Protein AF-A0A7V7E743-F1 (afdb_monomer)

Radius of gyration: 20.61 Å; Cα contacts (8 Å, |Δi|>4): 386; chains: 1; bounding box: 50×45×64 Å

pLDDT: mean 83.99, std 19.35, range [26.05, 98.62]

Secondary structure (DSSP, 8-state):
----------------PPPGGGGT--SEEE--HHHHHHHHTTPPPSS-S-HHHHHHHHHHHTT-EEEEE-HHHHHHHHHHTT-EEEEE-SSS--EEEEEEETTTTEEEEEETTTEEEEEEGGGGS--S-SS--EEEEEE-TT---TT--HHHHHHHHHHHHHTT-HHHHHHHHHHHHHH-TT-HHHHHHHHHHHHHTT-HHHHHHHHHHHHHHHHHHHHHHHHHT-

Mean predicted aligned error: 8.62 Å

Nearest PDB structures (foldseek):
  3asf-assembly1_A  TM=9.183E-01  e=3.751E-03  Magnetospirillum gryphiswaldense MSR-1
  5fzq-assembly1_B  TM=8.603E-01  e=2.851E-03  synthetic construct
  8cqq-assembly1_A  TM=9.301E-01  e=8.540E-03  synthetic construct
  2hyz-assembly1_A-2  TM=9.337E-01  e=9.530E-03  unclassified
  3vty-assembly4_D  TM=9.043E-01  e=1.561E-02  Candidatus Magnetobacterium bavaricum

Solvent-accessible surface area (backbone atoms only — not comparable to full-atom values): 12545 Å² total; per-residue (Å²): 144,87,79,88,88,88,87,86,84,86,89,81,81,92,69,91,73,80,66,68,67,81,74,73,58,72,64,54,38,64,43,61,64,70,58,38,54,57,52,42,78,42,57,58,74,75,89,59,97,58,50,63,62,50,29,36,53,50,35,32,75,70,50,25,37,42,44,80,42,69,60,45,68,44,51,52,52,28,26,63,73,59,34,34,27,43,35,40,43,71,83,55,75,51,33,22,45,35,24,37,30,63,88,79,40,29,33,31,32,34,28,79,92,75,42,76,44,79,43,58,41,73,83,57,48,75,86,74,84,72,69,46,76,46,31,29,42,45,38,58,45,44,62,77,64,80,86,59,48,70,70,63,46,51,52,33,26,50,50,19,41,76,70,71,34,32,69,40,14,29,35,24,18,50,41,42,27,74,76,37,72,84,40,35,65,32,26,36,49,26,11,54,19,29,43,73,71,71,35,61,67,60,13,51,53,29,37,51,53,16,56,50,47,55,50,57,50,55,55,51,54,62,61,75,76,110

Foldseek 3Di:
DDDDDDDDDDDDDDDPDDQLVVLVFDQKFFADLVQQQVLLVLFDDPPDPCSLVSSLLVLLLVLKFKFKDDWVNLVRQQLSVNWWKWKDASPDGIWIFGMDGSVVQWTWTAHPPRDIDIDRVVVRGFPDDPPGIIMMTIGQQLDDRPPDDLVRQLVRLVSSVVSVNLVSSLSSLVSSCVVCVLALSSLQSNLVSCVSVVNNVSNVVSNVSSVVSVVVVVVVVVVVVD

Sequence (226 aa):
MIRAWIAASEIFLFAACAPLTDLGLPKSAALPLGRAETAVGLLPGWPDPDPARLVSAAASRQGSVAIALDGIDGVLAEVAAGHAVVMGTGRHAPVVAAGFDVAAGEVLLVGGPGRIYRQPLAAWRDDGDPPGFWAVAVVPPGELPVAADCAAYLRAAARLLQLGSPWEAVLAFDAGVARWPEDADALAGLGASLGHLGDPEGAARAMAAAQALSRDGAEKDTSRSR

Structure (mmCIF, N/CA/C/O backbone):
data_AF-A0A7V7E743-F1
#
_entry.id   AF-A0A7V7E743-F1
#
loop_
_atom_site.group_PDB
_atom_site.id
_atom_site.type_symbol
_atom_site.label_atom_id
_atom_site.label_alt_id
_atom_site.label_comp_id
_atom_site.label_asym_id
_atom_site.label_entity_id
_atom_site.label_seq_id
_atom_site.pdbx_PDB_ins_code
_atom_site.Cartn_x
_atom_site.Cartn_y
_atom_site.Cartn_z
_atom_site.occupancy
_atom_site.B_iso_or_equiv
_atom_site.auth_seq_id
_atom_site.auth_comp_id
_atom_site.auth_asym_id
_atom_site.auth_atom_id
_atom_site.pdbx_PDB_model_num
ATOM 1 N N . MET A 1 1 ? -18.759 -23.387 26.287 1.00 29.95 1 MET A N 1
ATOM 2 C CA . MET A 1 1 ? -19.019 -22.486 27.431 1.00 29.95 1 MET A CA 1
ATOM 3 C C . MET A 1 1 ? -18.529 -21.086 27.078 1.00 29.95 1 MET A C 1
AT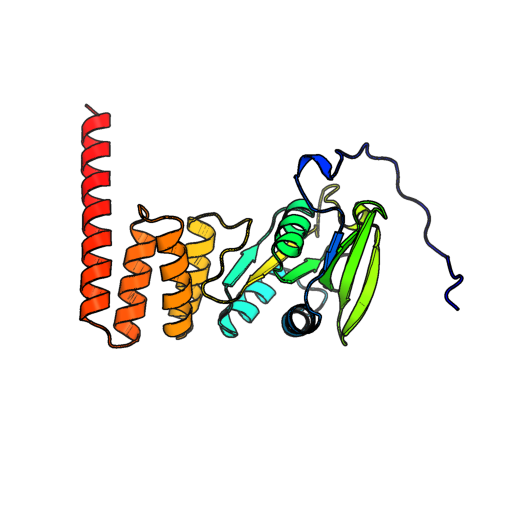OM 5 O O . MET A 1 1 ? -17.426 -20.720 27.446 1.00 29.95 1 MET A O 1
ATOM 9 N N . ILE A 1 2 ? -19.321 -20.336 26.307 1.00 27.97 2 ILE A N 1
ATOM 10 C CA . ILE A 1 2 ? -19.060 -18.931 25.961 1.00 27.97 2 ILE A CA 1
ATOM 11 C C . ILE A 1 2 ? -20.357 -18.190 26.272 1.00 27.97 2 ILE A C 1
ATOM 13 O O . ILE A 1 2 ? -21.337 -18.321 25.543 1.00 27.97 2 ILE A O 1
ATOM 17 N N . ARG A 1 3 ? -20.389 -17.491 27.406 1.00 29.56 3 ARG A N 1
ATOM 18 C CA . ARG A 1 3 ? -21.431 -16.525 27.750 1.00 29.56 3 ARG A CA 1
ATOM 19 C C . ARG A 1 3 ? -20.827 -15.410 28.597 1.00 29.56 3 ARG A C 1
ATOM 21 O O . ARG A 1 3 ? -20.193 -15.694 29.604 1.00 29.56 3 ARG A O 1
ATOM 28 N N . ALA A 1 4 ? -21.168 -14.193 28.179 1.00 32.25 4 ALA A N 1
ATOM 29 C CA . ALA A 1 4 ? -21.217 -12.947 28.935 1.00 32.25 4 ALA A CA 1
ATOM 30 C C . ALA A 1 4 ? -19.886 -12.322 29.381 1.00 32.25 4 ALA A C 1
ATOM 32 O O . ALA A 1 4 ? -19.258 -12.796 30.319 1.00 32.25 4 ALA A O 1
ATOM 33 N N . TRP A 1 5 ? -19.581 -11.147 28.819 1.00 26.05 5 TRP A N 1
ATOM 34 C CA . TRP A 1 5 ? -19.626 -9.910 29.609 1.00 26.05 5 TRP A CA 1
ATOM 35 C C . TRP A 1 5 ? -19.663 -8.659 28.712 1.00 26.05 5 TRP A C 1
ATOM 37 O O . TRP A 1 5 ? -18.851 -8.510 27.806 1.00 26.05 5 TRP A O 1
ATOM 47 N N . ILE A 1 6 ? -20.643 -7.791 28.980 1.00 36.66 6 ILE A N 1
ATOM 48 C CA . ILE A 1 6 ? -20.830 -6.433 28.447 1.00 36.66 6 ILE A CA 1
ATOM 49 C C . ILE A 1 6 ? -20.583 -5.471 29.611 1.00 36.66 6 ILE A C 1
ATOM 51 O O . ILE A 1 6 ? -21.116 -5.726 30.690 1.00 36.66 6 ILE A O 1
ATOM 55 N N . ALA A 1 7 ? -19.841 -4.387 29.358 1.00 29.27 7 ALA A N 1
ATOM 56 C CA . ALA A 1 7 ? -19.947 -3.024 29.924 1.00 29.27 7 ALA A CA 1
ATOM 57 C C . ALA A 1 7 ? -18.550 -2.365 29.834 1.00 29.27 7 ALA A C 1
ATOM 59 O O . ALA A 1 7 ? -17.564 -3.007 30.171 1.00 29.27 7 ALA A O 1
ATOM 60 N N . ALA A 1 8 ? -18.336 -1.125 29.400 1.00 28.28 8 ALA A N 1
ATOM 61 C CA . ALA A 1 8 ? -19.220 0.015 29.211 1.00 28.28 8 ALA A CA 1
ATOM 62 C C . ALA A 1 8 ? -18.599 0.997 28.200 1.00 28.28 8 ALA A C 1
ATOM 64 O O . ALA A 1 8 ? -17.374 1.111 28.143 1.00 28.28 8 ALA A O 1
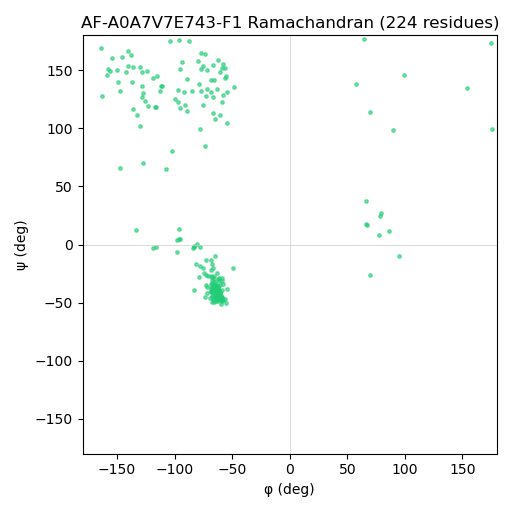ATOM 65 N N . SER A 1 9 ? -19.444 1.727 27.470 1.00 27.36 9 SER A N 1
ATOM 66 C CA . SER A 1 9 ? -19.354 3.181 27.229 1.00 27.36 9 SER A CA 1
ATOM 67 C C . SER A 1 9 ? -20.461 3.564 26.244 1.00 27.36 9 SER A C 1
ATOM 69 O O . SER A 1 9 ? -20.359 3.313 25.047 1.00 27.36 9 SER A O 1
ATOM 71 N N . GLU A 1 10 ? -21.552 4.099 26.791 1.00 31.89 10 GLU A N 1
ATOM 72 C CA . GLU A 1 10 ? -22.617 4.775 26.051 1.00 31.89 10 GLU A CA 1
ATOM 73 C C . GLU A 1 10 ? -22.186 6.195 25.647 1.00 31.89 10 GLU A C 1
ATOM 75 O O . GLU A 1 10 ? -21.290 6.778 26.256 1.00 31.89 10 GLU A O 1
ATOM 80 N N . ILE A 1 11 ? -22.957 6.751 24.703 1.00 33.28 11 ILE A N 1
ATOM 81 C CA . ILE A 1 11 ? -22.978 8.127 24.177 1.00 33.28 11 ILE A CA 1
ATOM 82 C C . ILE A 1 11 ? -22.048 8.342 22.975 1.00 33.28 11 ILE A C 1
ATOM 84 O O . ILE A 1 11 ? -20.874 8.610 23.160 1.00 33.28 11 ILE A O 1
ATOM 88 N N . PHE A 1 12 ? -22.604 8.305 21.755 1.00 30.06 12 PHE A N 1
ATOM 89 C CA . PHE A 1 12 ? -22.494 9.388 20.761 1.00 30.06 12 PHE A CA 1
ATOM 90 C C . PHE A 1 12 ? -23.635 9.296 19.731 1.00 30.06 12 PHE A C 1
ATOM 92 O O . PHE A 1 12 ? -24.166 8.221 19.454 1.00 30.06 12 PHE A O 1
ATOM 99 N N . LEU A 1 13 ? -24.073 10.473 19.281 1.00 27.77 13 LEU A N 1
ATOM 100 C CA . LEU A 1 13 ? -25.290 10.738 18.519 1.00 27.77 13 LEU A CA 1
ATOM 101 C C . LEU A 1 13 ? -25.354 10.008 17.168 1.00 27.77 13 LEU A C 1
ATOM 103 O O . LEU A 1 13 ? -24.359 9.834 16.475 1.00 27.77 13 LEU A O 1
ATOM 107 N N . PHE A 1 14 ? -26.588 9.682 16.778 1.00 29.20 14 PHE A N 1
ATOM 108 C CA . PHE A 1 14 ? -26.987 9.226 15.451 1.00 29.20 14 PHE A CA 1
ATOM 109 C C . PHE A 1 14 ? -26.542 10.207 14.350 1.00 29.20 14 PHE A C 1
ATOM 111 O O . PHE A 1 14 ? -27.189 11.232 14.136 1.00 29.20 14 PHE A O 1
ATOM 118 N N . ALA A 1 15 ? -25.502 9.850 13.599 1.00 30.38 15 ALA A N 1
ATOM 119 C CA . ALA A 1 15 ? -25.339 10.274 12.213 1.00 30.38 15 ALA A CA 1
ATOM 120 C C . ALA A 1 15 ? -25.860 9.140 11.317 1.00 30.38 15 ALA A C 1
ATOM 122 O O . ALA A 1 15 ? -25.452 7.985 11.451 1.00 30.38 15 ALA A O 1
ATOM 123 N N . ALA A 1 16 ? -26.833 9.449 10.458 1.00 33.25 16 ALA A N 1
ATOM 124 C CA . ALA A 1 16 ? -27.426 8.484 9.542 1.00 33.25 16 ALA A CA 1
ATOM 125 C C . ALA A 1 16 ? -26.345 7.925 8.598 1.00 33.25 16 ALA A C 1
ATOM 127 O O . ALA A 1 16 ? -25.786 8.640 7.772 1.00 33.25 16 ALA A O 1
ATOM 128 N N . CYS A 1 17 ? -26.046 6.642 8.791 1.00 33.44 17 CYS A N 1
ATOM 129 C CA . CYS A 1 17 ? -25.005 5.866 8.132 1.00 33.44 17 CYS A CA 1
ATOM 130 C C . CYS A 1 17 ? -25.433 5.478 6.706 1.00 33.44 17 CYS A C 1
ATOM 132 O O . CYS A 1 17 ? -26.528 4.940 6.522 1.00 33.44 17 CYS A O 1
ATOM 134 N N . ALA A 1 18 ? -24.566 5.691 5.712 1.00 40.25 18 ALA A N 1
ATOM 135 C CA . ALA A 1 18 ? -24.664 4.964 4.449 1.00 40.25 18 ALA A CA 1
ATOM 136 C C . ALA A 1 18 ? -24.319 3.483 4.714 1.00 40.25 18 ALA A C 1
ATOM 138 O O . ALA A 1 18 ? -23.325 3.204 5.392 1.00 40.25 18 ALA A O 1
ATOM 139 N N . PRO A 1 19 ? -25.124 2.512 4.252 1.00 47.75 19 PRO A N 1
ATOM 140 C CA . PRO A 1 19 ? -24.873 1.111 4.551 1.00 47.75 19 PRO A CA 1
ATOM 141 C C . PRO A 1 19 ? -23.578 0.641 3.874 1.00 47.75 19 PRO A C 1
ATOM 143 O O . PRO A 1 19 ? -23.428 0.729 2.661 1.00 47.75 19 PRO A O 1
ATOM 146 N N . LEU A 1 20 ? -22.668 0.061 4.664 1.00 50.03 20 LEU A N 1
ATOM 147 C CA . LEU A 1 20 ? -21.411 -0.584 4.229 1.00 50.03 20 LEU A CA 1
ATOM 148 C C . LEU A 1 20 ? -21.575 -1.584 3.074 1.00 50.03 20 LEU A C 1
ATOM 150 O O . LEU A 1 20 ? -20.610 -1.915 2.392 1.00 50.03 20 LEU A O 1
ATOM 154 N N . THR A 1 21 ? -22.793 -2.075 2.860 1.00 50.12 21 THR A N 1
ATOM 155 C CA . THR A 1 21 ? -23.173 -2.951 1.754 1.00 50.12 21 THR A CA 1
ATOM 156 C C . THR A 1 21 ? -22.977 -2.300 0.380 1.00 50.12 21 THR A C 1
ATOM 158 O O . THR A 1 21 ? -22.685 -3.016 -0.575 1.00 50.12 21 THR A O 1
ATOM 161 N N . ASP A 1 22 ? -23.068 -0.969 0.276 1.00 55.38 22 ASP A N 1
ATOM 162 C CA . ASP A 1 22 ? -22.893 -0.240 -0.991 1.00 55.38 22 ASP A CA 1
ATOM 163 C C . ASP A 1 22 ? -21.424 -0.195 -1.460 1.00 55.38 22 ASP A C 1
ATOM 165 O O . ASP A 1 22 ? -21.159 0.077 -2.628 1.00 55.38 22 ASP A O 1
ATOM 169 N N . LEU A 1 23 ? -20.465 -0.545 -0.588 1.00 61.09 23 LEU A N 1
ATOM 170 C CA . LEU A 1 23 ? -19.040 -0.704 -0.929 1.00 61.09 23 LEU A CA 1
ATOM 171 C C . LEU A 1 23 ? -18.709 -2.087 -1.525 1.00 61.09 23 LEU A C 1
ATOM 173 O O . LEU A 1 23 ? -17.556 -2.351 -1.857 1.00 61.09 23 LEU A O 1
ATOM 177 N N . GLY A 1 24 ? -19.683 -3.001 -1.628 1.00 76.75 24 GLY A N 1
ATOM 178 C CA . GLY A 1 24 ? -19.461 -4.356 -2.152 1.00 76.75 24 GLY A CA 1
ATOM 179 C C . GLY A 1 24 ? -18.577 -5.250 -1.267 1.00 76.75 24 GLY A C 1
ATOM 180 O O . GLY A 1 24 ? -18.065 -6.266 -1.736 1.00 76.75 24 GLY A O 1
ATOM 181 N N . LEU A 1 25 ? -18.387 -4.887 0.006 1.00 80.44 25 LEU A N 1
ATOM 182 C CA . LEU A 1 25 ? -17.535 -5.615 0.949 1.00 80.44 25 LEU A CA 1
ATOM 183 C C . LEU A 1 25 ? -18.158 -6.956 1.388 1.00 80.44 25 LEU A C 1
ATOM 185 O O . LEU A 1 25 ? -19.385 -7.078 1.485 1.00 80.44 25 LEU A O 1
ATOM 189 N N . PRO A 1 26 ? -17.335 -7.971 1.724 1.00 83.69 26 PRO A N 1
ATOM 190 C CA . PRO A 1 26 ? -17.832 -9.180 2.373 1.00 83.69 26 PRO A CA 1
ATOM 191 C C . PRO A 1 26 ? -18.441 -8.851 3.746 1.00 83.69 26 PRO A C 1
ATOM 193 O O . PRO A 1 26 ? -18.106 -7.849 4.371 1.00 83.69 26 PRO A O 1
ATOM 196 N N . LYS A 1 27 ? -19.306 -9.733 4.267 1.00 84.12 27 LYS A N 1
ATOM 197 C CA . LYS A 1 27 ? -19.932 -9.547 5.596 1.00 84.12 27 LYS A CA 1
ATOM 198 C C . LYS A 1 27 ? -18.912 -9.443 6.734 1.00 84.12 27 LYS A C 1
ATOM 200 O O . LYS A 1 27 ? -19.171 -8.780 7.732 1.00 84.12 27 LYS A O 1
ATOM 205 N N . SER A 1 28 ? -17.781 -10.119 6.588 1.00 86.81 28 SER A N 1
ATOM 206 C CA . SER A 1 28 ? -16.674 -10.102 7.535 1.00 86.81 28 SER A CA 1
ATOM 207 C C . SER A 1 28 ? -15.383 -10.472 6.816 1.00 86.81 28 SER A C 1
ATOM 209 O O . SER A 1 28 ? -15.415 -11.302 5.904 1.00 86.81 28 SER A O 1
ATOM 211 N N . ALA A 1 29 ? -14.259 -9.937 7.275 1.00 89.31 29 ALA A N 1
ATOM 212 C CA . ALA A 1 29 ? -12.926 -10.338 6.838 1.00 89.31 29 ALA A CA 1
ATOM 213 C C . ALA A 1 29 ? -11.972 -10.372 8.034 1.00 89.31 29 ALA A C 1
ATOM 215 O O . ALA A 1 29 ? -12.185 -9.668 9.021 1.00 89.31 29 ALA A O 1
ATOM 216 N N . ALA A 1 30 ? -10.927 -11.193 7.950 1.00 86.75 30 ALA A N 1
ATOM 217 C CA . ALA A 1 30 ? -9.855 -11.224 8.934 1.00 86.75 30 ALA A CA 1
ATOM 218 C C . ALA A 1 30 ? -8.535 -11.627 8.273 1.00 86.75 30 ALA A C 1
ATOM 220 O O . ALA A 1 30 ? -8.498 -12.526 7.431 1.00 86.75 30 ALA A O 1
ATOM 221 N N . LEU A 1 31 ? -7.455 -10.973 8.682 1.00 85.00 31 LEU A N 1
ATOM 222 C CA . LEU A 1 31 ? -6.102 -11.283 8.250 1.00 85.00 31 LEU A CA 1
ATOM 223 C C . LEU A 1 31 ? -5.574 -12.522 8.980 1.00 85.00 31 LEU A C 1
ATOM 225 O O . LEU A 1 31 ? -5.903 -12.738 10.152 1.00 85.00 31 LEU A O 1
ATOM 229 N N . PRO A 1 32 ? -4.673 -13.297 8.352 1.00 82.69 32 PRO A N 1
ATOM 230 C CA . PRO A 1 32 ? -3.825 -14.217 9.093 1.00 82.69 32 PRO A CA 1
ATOM 231 C C . PRO A 1 32 ? -3.070 -13.455 10.188 1.00 82.69 32 PRO A C 1
ATOM 233 O O . PRO A 1 32 ? -2.445 -12.428 9.909 1.00 82.69 32 PRO A O 1
ATOM 236 N N . LEU A 1 33 ? -3.096 -13.967 11.423 1.00 73.88 33 LEU A N 1
ATOM 237 C CA . LEU A 1 33 ? -2.555 -13.266 12.594 1.00 73.88 33 LEU A CA 1
ATOM 238 C C . LEU A 1 33 ? -1.089 -12.841 12.402 1.00 73.88 33 LEU A C 1
ATOM 240 O O . LEU A 1 33 ? -0.743 -11.717 12.739 1.00 73.88 33 LEU A O 1
ATOM 244 N N . GLY A 1 34 ? -0.264 -13.669 11.751 1.00 81.75 34 GLY A N 1
ATOM 245 C CA . GLY A 1 34 ? 1.138 -13.332 11.472 1.00 81.75 34 GLY A CA 1
ATOM 246 C C . GLY A 1 34 ? 1.327 -12.102 10.570 1.00 81.75 34 GLY A C 1
ATOM 247 O O . GLY A 1 34 ? 2.301 -11.368 10.731 1.00 81.75 34 GLY A O 1
ATOM 248 N N . ARG A 1 35 ? 0.383 -11.812 9.661 1.00 82.69 35 ARG A N 1
ATOM 249 C CA . ARG A 1 35 ? 0.427 -10.598 8.823 1.00 82.69 35 ARG A CA 1
ATOM 250 C C . ARG A 1 35 ? 0.120 -9.357 9.669 1.00 82.69 35 ARG A C 1
ATOM 252 O O . ARG A 1 35 ? 0.820 -8.354 9.564 1.00 82.69 35 ARG A O 1
ATOM 259 N N . ALA A 1 36 ? -0.867 -9.460 10.561 1.00 84.00 36 ALA A N 1
ATOM 260 C CA . ALA A 1 36 ? -1.209 -8.397 11.504 1.00 84.00 36 ALA A CA 1
ATOM 261 C C . ALA A 1 36 ? -0.094 -8.153 12.540 1.00 84.00 36 ALA A C 1
ATOM 263 O O . ALA A 1 36 ? 0.269 -7.009 12.787 1.00 84.00 36 ALA A O 1
ATOM 264 N N . GLU A 1 37 ? 0.496 -9.209 13.105 1.00 84.12 37 GLU A N 1
ATOM 265 C CA . GLU A 1 37 ? 1.612 -9.124 14.059 1.00 84.12 37 GLU A CA 1
ATOM 266 C C . GLU A 1 37 ? 2.863 -8.498 13.438 1.00 84.12 37 GLU A C 1
ATOM 268 O O . GLU A 1 37 ? 3.531 -7.694 14.084 1.00 84.12 37 GLU A O 1
ATOM 273 N N . THR A 1 38 ? 3.149 -8.796 12.169 1.00 86.69 38 THR A N 1
ATOM 274 C CA . THR A 1 38 ? 4.247 -8.140 11.444 1.00 86.69 38 THR A CA 1
ATOM 275 C C . THR A 1 38 ? 4.025 -6.625 11.380 1.00 86.69 38 THR A C 1
ATOM 277 O O . THR A 1 38 ? 4.929 -5.848 11.685 1.00 86.69 38 THR A O 1
ATOM 280 N N . ALA A 1 39 ? 2.795 -6.193 11.084 1.00 90.69 39 ALA A N 1
ATOM 281 C CA . ALA A 1 39 ? 2.435 -4.777 11.048 1.00 90.69 39 ALA A CA 1
ATOM 282 C C . ALA A 1 39 ? 2.444 -4.101 12.435 1.00 90.69 39 ALA A C 1
ATOM 284 O O . ALA A 1 39 ? 2.638 -2.889 12.514 1.00 90.69 39 ALA A O 1
ATOM 285 N N . VAL A 1 40 ? 2.317 -4.849 13.541 1.00 90.94 40 VAL A N 1
ATOM 286 C CA . VAL A 1 40 ? 2.473 -4.294 14.903 1.00 90.94 40 VAL A CA 1
ATOM 287 C C . VAL A 1 40 ? 3.883 -3.730 15.110 1.00 90.94 40 VAL A C 1
ATOM 289 O O . VAL A 1 40 ? 4.047 -2.729 15.805 1.00 90.94 40 VAL A O 1
ATOM 292 N N . GLY A 1 41 ? 4.899 -4.309 14.462 1.00 91.06 41 GLY A N 1
ATOM 293 C CA . GLY A 1 41 ? 6.271 -3.790 14.483 1.00 91.06 41 GLY A CA 1
ATOM 294 C C . GLY A 1 41 ? 6.443 -2.421 13.812 1.00 91.06 41 GLY A C 1
ATOM 295 O O . GLY A 1 41 ? 7.501 -1.808 13.946 1.00 91.06 41 GLY A O 1
ATOM 296 N N . LEU A 1 42 ? 5.420 -1.933 13.103 1.00 93.00 42 LEU A N 1
ATOM 297 C CA . LEU A 1 42 ? 5.405 -0.630 12.438 1.00 93.00 42 LEU A CA 1
ATOM 298 C C . LEU A 1 42 ? 4.691 0.453 13.253 1.00 93.00 42 LEU A C 1
ATOM 300 O O . LEU A 1 42 ? 4.712 1.612 12.840 1.00 93.00 42 LEU A O 1
ATOM 304 N N . LEU A 1 43 ? 4.057 0.105 14.381 1.00 92.19 43 LEU A N 1
ATOM 305 C CA . LEU A 1 43 ? 3.334 1.077 15.200 1.00 92.19 43 LEU A CA 1
ATOM 306 C C . LEU A 1 43 ? 4.291 2.187 15.670 1.00 92.19 43 LEU A C 1
ATOM 308 O O . LEU A 1 43 ? 5.303 1.888 16.312 1.00 92.19 43 LEU A O 1
ATOM 312 N N . PRO A 1 44 ? 3.997 3.464 15.367 1.00 90.75 44 PRO A N 1
ATOM 313 C CA . PRO A 1 44 ? 4.843 4.561 15.797 1.00 90.75 44 PRO A CA 1
ATOM 314 C C . PRO A 1 44 ? 4.671 4.809 17.300 1.00 90.75 44 PRO A C 1
ATOM 316 O O . PRO A 1 44 ? 3.699 4.373 17.926 1.00 90.75 44 PRO A O 1
ATOM 319 N N . GLY A 1 45 ? 5.620 5.545 17.883 1.00 87.56 45 GLY A N 1
ATOM 320 C CA . GLY A 1 45 ? 5.450 6.089 19.228 1.00 87.56 45 GLY A CA 1
ATOM 321 C C . GLY A 1 45 ? 4.209 6.983 19.307 1.00 87.56 45 GLY A C 1
ATOM 322 O O . GLY A 1 45 ? 3.752 7.524 18.302 1.00 87.56 45 GLY A O 1
ATOM 323 N N . TRP A 1 46 ? 3.652 7.131 20.507 1.00 83.00 46 TRP A N 1
ATOM 324 C CA . TRP A 1 46 ? 2.495 7.990 20.746 1.00 83.00 46 TRP A CA 1
ATOM 325 C C . TRP A 1 46 ? 2.769 8.947 21.917 1.00 83.00 46 TRP A C 1
ATOM 327 O O . TRP A 1 46 ? 3.277 8.487 22.944 1.00 83.00 46 TRP A O 1
ATOM 337 N N . PRO A 1 47 ? 2.405 10.240 21.813 1.00 82.81 47 PRO A N 1
ATOM 338 C CA . PRO A 1 47 ? 1.877 10.919 20.622 1.00 82.81 47 PRO A CA 1
ATOM 339 C C . PRO A 1 47 ? 2.971 11.218 19.575 1.00 82.81 47 PRO A C 1
ATOM 341 O O . PRO A 1 47 ? 4.134 11.394 19.933 1.00 82.81 47 PRO A O 1
ATOM 344 N N . ASP A 1 48 ? 2.590 11.319 18.297 1.00 83.88 48 ASP A N 1
ATOM 345 C CA . ASP A 1 48 ? 3.472 11.717 17.188 1.00 83.88 48 ASP A CA 1
ATOM 346 C C . ASP A 1 48 ? 2.753 12.714 16.254 1.00 83.88 48 ASP A C 1
ATOM 348 O O . ASP A 1 48 ? 1.550 12.546 16.027 1.00 83.88 48 ASP A O 1
ATOM 352 N N . PRO A 1 49 ? 3.435 13.758 15.740 1.00 82.19 49 PRO A N 1
ATOM 353 C CA . PRO A 1 49 ? 2.815 14.760 14.870 1.00 82.19 49 PRO A CA 1
ATOM 354 C C . PRO A 1 49 ? 2.557 14.283 13.432 1.00 82.19 49 PRO A C 1
ATOM 356 O O . PRO A 1 49 ? 1.750 14.902 12.744 1.00 82.19 49 PRO A O 1
ATOM 359 N N . ASP A 1 50 ? 3.231 13.230 12.961 1.00 88.81 50 ASP A N 1
ATOM 360 C CA . ASP A 1 50 ? 3.098 12.698 11.599 1.00 88.81 50 ASP A CA 1
ATOM 361 C C . ASP A 1 50 ? 3.295 11.164 11.572 1.00 88.81 50 ASP A C 1
ATOM 363 O O . ASP A 1 50 ? 4.263 10.630 11.004 1.00 88.81 50 ASP A O 1
ATOM 36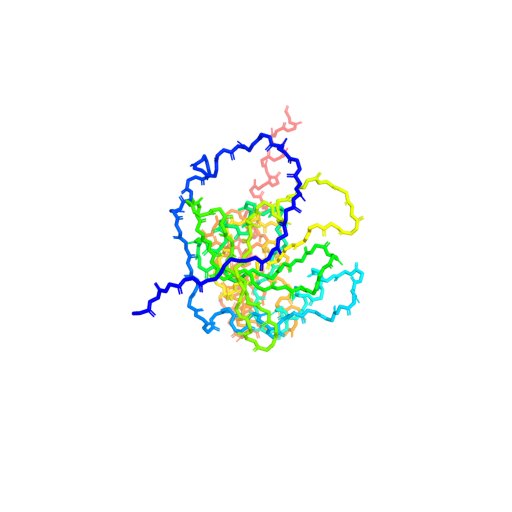7 N N . PRO A 1 51 ? 2.372 10.421 12.210 1.00 91.25 51 PRO A N 1
ATOM 368 C CA . PRO A 1 51 ? 2.518 8.984 12.392 1.00 91.25 51 PRO A CA 1
ATOM 369 C C . PRO A 1 51 ? 2.429 8.216 11.069 1.00 91.25 51 PRO A C 1
ATOM 371 O O . PRO A 1 51 ? 3.139 7.225 10.893 1.00 91.25 51 PRO A O 1
ATOM 374 N N . ALA A 1 52 ? 1.624 8.689 10.111 1.00 92.06 52 ALA A N 1
ATOM 375 C CA . ALA A 1 52 ? 1.492 8.061 8.799 1.00 92.06 52 ALA A CA 1
ATOM 376 C C . ALA A 1 52 ? 2.834 8.048 8.050 1.00 92.06 52 ALA A C 1
ATOM 378 O O . ALA A 1 52 ? 3.251 7.007 7.536 1.00 92.06 52 ALA A O 1
ATOM 379 N N . ARG A 1 53 ? 3.578 9.163 8.056 1.00 93.56 53 ARG A N 1
ATOM 380 C CA . ARG A 1 53 ? 4.906 9.214 7.432 1.00 93.56 53 ARG A CA 1
ATOM 381 C C . ARG A 1 53 ? 5.909 8.297 8.127 1.00 93.56 53 ARG A C 1
ATOM 383 O O . ARG A 1 53 ? 6.733 7.686 7.442 1.00 93.56 53 ARG A O 1
ATOM 390 N N . LEU A 1 54 ? 5.864 8.182 9.459 1.00 94.62 54 LEU A N 1
ATOM 391 C CA . LEU A 1 54 ? 6.737 7.263 10.198 1.00 94.62 54 LEU A CA 1
ATOM 392 C C . LEU A 1 54 ? 6.468 5.801 9.841 1.00 94.62 54 LEU A C 1
ATOM 394 O O . LEU A 1 54 ? 7.426 5.069 9.578 1.00 94.62 54 LEU A O 1
ATOM 398 N N . VAL A 1 55 ? 5.195 5.402 9.779 1.00 95.81 55 VAL A N 1
ATOM 399 C CA . VAL A 1 55 ? 4.790 4.055 9.356 1.00 95.81 55 VAL A CA 1
ATOM 400 C C . VAL A 1 55 ? 5.275 3.785 7.937 1.00 95.81 55 VAL A C 1
ATOM 402 O O . VAL A 1 55 ? 5.976 2.799 7.718 1.00 95.81 55 VAL A O 1
ATOM 405 N N . SER A 1 56 ? 5.001 4.684 6.987 1.00 95.88 56 SER A N 1
ATOM 406 C CA . SER A 1 56 ? 5.420 4.506 5.592 1.00 95.88 56 SER A CA 1
ATOM 407 C C . SER A 1 56 ? 6.938 4.399 5.448 1.00 95.88 56 SER A C 1
ATOM 409 O O . SER A 1 56 ? 7.444 3.551 4.710 1.00 95.88 56 SER A O 1
ATOM 411 N N . ALA A 1 57 ? 7.696 5.210 6.193 1.00 95.50 57 ALA A N 1
ATOM 412 C CA . ALA A 1 57 ? 9.153 5.141 6.200 1.00 95.50 57 ALA A CA 1
ATOM 413 C C . ALA A 1 57 ? 9.680 3.840 6.827 1.00 95.50 57 ALA A C 1
ATOM 415 O O . ALA A 1 57 ? 10.662 3.282 6.335 1.00 95.50 57 ALA A O 1
ATOM 416 N N . ALA A 1 58 ? 9.060 3.357 7.908 1.00 96.19 58 ALA A N 1
ATOM 417 C CA . ALA A 1 58 ? 9.419 2.092 8.539 1.00 96.19 58 ALA A CA 1
ATOM 418 C C . ALA A 1 58 ? 9.111 0.897 7.627 1.00 96.19 58 ALA A C 1
ATOM 420 O O . ALA A 1 58 ? 9.997 0.071 7.420 1.00 96.19 58 ALA A O 1
ATOM 421 N N . ALA A 1 59 ? 7.924 0.865 7.018 1.00 96.38 59 ALA A N 1
ATOM 422 C CA . ALA A 1 59 ? 7.514 -0.155 6.058 1.00 96.38 59 ALA A CA 1
ATOM 423 C C . ALA A 1 59 ? 8.461 -0.211 4.851 1.00 96.38 59 ALA A C 1
ATOM 425 O O . ALA A 1 59 ? 8.960 -1.280 4.508 1.00 96.38 59 ALA A O 1
ATOM 426 N N . SER A 1 60 ? 8.809 0.950 4.281 1.00 96.31 60 SER A N 1
ATOM 427 C CA . SER A 1 60 ? 9.742 1.023 3.147 1.00 96.31 60 SER A CA 1
ATOM 428 C C . SER A 1 60 ? 11.132 0.485 3.508 1.00 96.31 60 SER A C 1
ATOM 430 O O . SER A 1 60 ? 11.754 -0.212 2.714 1.00 96.31 60 SER A O 1
ATOM 432 N N . ARG A 1 61 ? 11.631 0.763 4.724 1.00 96.06 61 ARG A N 1
ATOM 433 C CA . ARG A 1 61 ? 12.909 0.202 5.215 1.00 96.06 61 ARG A CA 1
ATOM 434 C C . ARG A 1 61 ? 12.866 -1.313 5.420 1.00 96.06 61 ARG A C 1
ATOM 436 O O . ARG A 1 61 ? 13.921 -1.931 5.477 1.00 96.06 61 ARG A O 1
ATOM 443 N N . GLN A 1 62 ? 11.674 -1.886 5.553 1.00 95.06 62 GLN A N 1
ATOM 444 C CA . GLN A 1 62 ? 11.442 -3.328 5.634 1.00 95.06 62 GLN A CA 1
ATOM 445 C C . GLN A 1 62 ? 11.069 -3.932 4.268 1.00 95.06 62 GLN A C 1
ATOM 447 O O . GLN A 1 62 ? 10.587 -5.059 4.212 1.00 95.06 62 GLN A O 1
ATOM 452 N N . GLY A 1 63 ? 11.259 -3.193 3.169 1.00 95.44 63 GLY A N 1
ATOM 453 C CA . GLY A 1 63 ? 10.997 -3.684 1.816 1.00 95.44 63 GLY A CA 1
ATOM 454 C C . GLY A 1 63 ? 9.520 -3.705 1.411 1.00 95.44 63 GLY A C 1
ATOM 455 O O . GLY A 1 63 ? 9.194 -4.248 0.363 1.00 95.44 63 GLY A O 1
ATOM 456 N N . SER A 1 64 ? 8.616 -3.142 2.217 1.00 96.12 64 SER A N 1
ATOM 457 C CA . SER A 1 64 ? 7.170 -3.137 1.948 1.00 96.12 64 SER A CA 1
ATOM 458 C C . SER A 1 64 ? 6.709 -1.853 1.258 1.00 96.12 64 SER A C 1
ATOM 460 O O . SER A 1 64 ? 7.265 -0.776 1.483 1.00 96.12 64 SER A O 1
ATOM 462 N N . VAL A 1 65 ? 5.640 -1.953 0.468 1.00 96.56 65 VAL A N 1
ATOM 463 C CA . VAL A 1 65 ? 4.945 -0.798 -0.112 1.00 96.56 65 VAL A CA 1
ATOM 464 C C . VAL A 1 65 ? 3.936 -0.272 0.906 1.00 96.56 65 VAL A C 1
ATOM 466 O O . VAL A 1 65 ? 3.174 -1.043 1.488 1.00 96.56 65 VAL A O 1
ATOM 469 N N . ALA A 1 66 ? 3.932 1.045 1.122 1.00 95.94 66 ALA A N 1
ATOM 470 C CA . ALA A 1 66 ? 3.031 1.704 2.059 1.00 95.94 66 ALA A CA 1
ATOM 471 C C . ALA A 1 66 ? 2.286 2.866 1.395 1.00 95.94 66 ALA A C 1
ATOM 473 O O . ALA A 1 66 ? 2.918 3.754 0.820 1.00 95.94 66 ALA A O 1
ATOM 474 N N . ILE A 1 67 ? 0.955 2.863 1.498 1.00 95.12 67 ILE A N 1
ATOM 475 C CA . ILE A 1 67 ? 0.066 3.862 0.889 1.00 95.12 67 ILE A CA 1
ATOM 476 C C . ILE A 1 67 ? -0.870 4.425 1.956 1.00 95.12 67 ILE A C 1
ATOM 478 O O . ILE A 1 67 ? -1.470 3.674 2.723 1.00 95.12 67 ILE A O 1
ATOM 482 N N . ALA A 1 68 ? -0.964 5.754 2.021 1.00 93.81 68 ALA A N 1
ATOM 483 C CA . ALA A 1 68 ? -1.910 6.433 2.897 1.00 93.81 68 ALA A CA 1
ATOM 484 C C . ALA A 1 68 ? -3.343 6.190 2.411 1.00 93.81 68 ALA A C 1
ATOM 486 O O . ALA A 1 68 ? -3.590 6.168 1.207 1.00 93.81 68 ALA A O 1
ATOM 487 N N . LEU A 1 69 ? -4.265 6.003 3.350 1.00 92.19 69 LEU A N 1
ATOM 488 C CA . LEU A 1 69 ? -5.670 5.742 3.067 1.00 92.19 69 LEU A CA 1
ATOM 489 C C . LEU A 1 69 ? -6.541 6.882 3.576 1.00 92.19 69 LEU A C 1
ATOM 491 O O . LEU A 1 69 ? -6.306 7.415 4.665 1.00 92.19 69 LEU A O 1
ATOM 495 N N . ASP A 1 70 ? -7.601 7.149 2.825 1.00 85.81 70 ASP A N 1
ATOM 496 C CA . ASP A 1 70 ? -8.624 8.115 3.191 1.00 85.81 70 ASP A CA 1
ATOM 497 C C . ASP A 1 70 ? -9.789 7.405 3.888 1.00 85.81 70 ASP A C 1
ATOM 499 O O . ASP A 1 70 ? -10.469 6.550 3.313 1.00 85.81 70 ASP A O 1
ATOM 503 N N . GLY A 1 71 ? -10.021 7.772 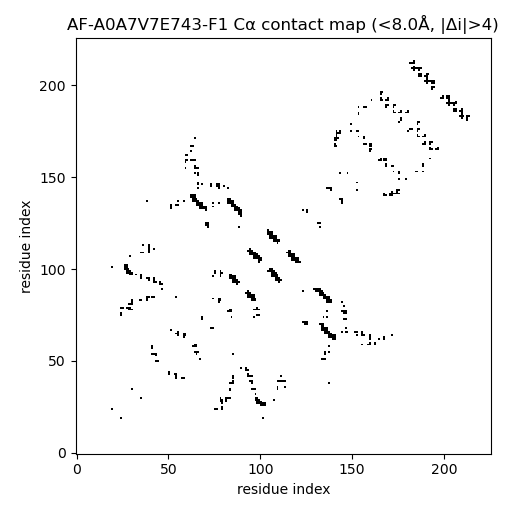5.148 1.00 86.94 71 GLY A N 1
ATOM 504 C CA . GLY A 1 71 ? -11.158 7.302 5.933 1.00 86.94 71 GLY A CA 1
ATOM 505 C C . GLY A 1 71 ? -11.180 5.796 6.225 1.00 86.94 71 GLY A C 1
ATOM 506 O O . GLY A 1 71 ? -10.330 5.002 5.814 1.00 86.94 71 GLY A O 1
ATOM 507 N N . ILE A 1 72 ? -12.191 5.385 6.991 1.00 87.94 72 ILE A N 1
ATOM 508 C CA . ILE A 1 72 ? -12.338 3.988 7.414 1.00 87.94 72 ILE A CA 1
ATOM 509 C C . ILE A 1 72 ? -12.732 3.058 6.266 1.00 87.94 72 ILE A C 1
ATOM 511 O O . ILE A 1 72 ? -12.403 1.876 6.299 1.00 87.94 72 ILE A O 1
ATOM 515 N N . ASP A 1 73 ? -13.408 3.568 5.238 1.00 88.25 73 ASP A N 1
ATOM 516 C CA . ASP A 1 73 ? -13.873 2.737 4.127 1.00 88.25 73 ASP A CA 1
ATOM 517 C C . ASP A 1 73 ? -12.681 2.184 3.324 1.00 88.25 73 ASP A C 1
ATOM 519 O O . ASP A 1 73 ? -12.674 1.000 2.975 1.00 88.25 73 ASP A O 1
ATOM 523 N N . GLY A 1 74 ? -11.616 2.982 3.150 1.00 91.12 74 GLY A N 1
ATOM 524 C CA . GLY A 1 74 ? -10.344 2.518 2.591 1.00 91.12 74 GLY A CA 1
ATOM 525 C C . GLY A 1 74 ? -9.704 1.414 3.437 1.00 91.12 74 GLY A C 1
ATOM 526 O O . GLY A 1 74 ? -9.270 0.397 2.904 1.00 91.12 74 GLY A O 1
ATOM 527 N N . VAL A 1 75 ? -9.723 1.545 4.768 1.00 93.38 75 VAL A N 1
ATOM 528 C CA . VAL A 1 75 ? -9.206 0.507 5.681 1.00 93.38 75 VAL A CA 1
ATOM 529 C C . VAL A 1 75 ? -9.948 -0.814 5.507 1.00 93.38 75 VAL A C 1
ATOM 531 O O . VAL A 1 75 ? -9.323 -1.870 5.436 1.00 93.38 75 VAL A O 1
ATOM 534 N N . LEU A 1 76 ? -11.279 -0.771 5.432 1.00 92.69 76 LEU A N 1
ATOM 535 C CA . LEU A 1 76 ? -12.093 -1.976 5.283 1.00 92.69 76 LEU A CA 1
ATOM 536 C C . LEU A 1 76 ? -11.857 -2.661 3.936 1.00 92.69 76 LEU A C 1
ATOM 538 O O . LEU A 1 76 ? -11.783 -3.889 3.893 1.00 92.69 76 LEU A O 1
ATOM 542 N N . ALA A 1 77 ? -11.706 -1.885 2.860 1.00 92.88 77 ALA A N 1
ATOM 543 C CA . ALA A 1 77 ? -11.389 -2.414 1.538 1.00 92.88 77 ALA A CA 1
ATOM 544 C C . ALA A 1 77 ? -10.037 -3.144 1.526 1.00 92.88 77 ALA A C 1
ATOM 546 O O . ALA A 1 77 ? -9.942 -4.264 1.024 1.00 92.88 77 ALA A O 1
ATOM 547 N N . GLU A 1 78 ? -9.014 -2.561 2.150 1.00 95.00 78 GLU A N 1
ATOM 548 C CA . GLU A 1 78 ? -7.682 -3.164 2.240 1.00 95.00 78 GLU A CA 1
ATOM 549 C C . GLU A 1 78 ? -7.681 -4.428 3.108 1.00 95.00 78 GLU A C 1
ATOM 551 O O . GLU A 1 78 ? -7.157 -5.467 2.704 1.00 95.00 78 GLU A O 1
ATOM 556 N N . VAL A 1 79 ? -8.349 -4.399 4.265 1.00 94.75 79 VAL A N 1
ATOM 557 C CA . VAL A 1 79 ? -8.491 -5.585 5.126 1.00 94.75 79 VAL A CA 1
ATOM 558 C C . VAL A 1 79 ? -9.267 -6.698 4.413 1.00 94.75 79 VAL A C 1
ATOM 560 O O . VAL A 1 79 ? -8.907 -7.870 4.539 1.00 94.75 79 VAL A O 1
ATOM 563 N N . ALA A 1 80 ? -10.297 -6.360 3.630 1.00 93.06 80 ALA A N 1
ATOM 564 C CA . ALA A 1 80 ? -11.030 -7.325 2.810 1.00 93.06 80 ALA A CA 1
ATOM 565 C C . ALA A 1 80 ? -10.161 -7.939 1.700 1.00 93.06 80 ALA A C 1
ATOM 567 O O . ALA A 1 80 ? -10.334 -9.115 1.380 1.00 93.06 80 ALA A O 1
ATOM 568 N N . ALA A 1 81 ? -9.204 -7.179 1.159 1.00 91.81 81 ALA A N 1
ATOM 569 C CA . ALA A 1 81 ? -8.191 -7.669 0.223 1.00 91.81 81 ALA A CA 1
ATOM 570 C C . ALA A 1 81 ? -7.050 -8.450 0.901 1.00 91.81 81 ALA A C 1
ATOM 572 O O . ALA A 1 81 ? -6.176 -8.993 0.229 1.00 91.81 81 ALA A O 1
ATOM 573 N N . GLY A 1 82 ? -7.064 -8.562 2.231 1.00 92.12 82 GLY A N 1
ATOM 574 C CA . GLY A 1 82 ? -6.046 -9.286 2.981 1.00 92.12 82 GLY A CA 1
ATOM 575 C C . GLY A 1 82 ? -4.815 -8.446 3.326 1.00 92.12 82 GLY A C 1
ATOM 576 O O . GLY A 1 82 ? -3.810 -9.010 3.766 1.00 92.12 82 GLY A O 1
ATOM 577 N N . HIS A 1 83 ? -4.862 -7.128 3.151 1.00 92.25 83 HIS A N 1
ATOM 578 C CA . HIS A 1 83 ? -3.759 -6.221 3.447 1.00 92.25 83 HIS A CA 1
ATOM 579 C C . HIS A 1 83 ? -3.811 -5.722 4.894 1.00 92.25 83 HIS A C 1
ATOM 581 O O . HIS A 1 83 ? -4.880 -5.471 5.454 1.00 92.25 83 HIS A O 1
ATOM 587 N N . ALA A 1 84 ? -2.638 -5.584 5.516 1.00 92.12 84 ALA A N 1
ATOM 588 C CA . ALA A 1 84 ? -2.536 -5.023 6.855 1.00 92.12 84 ALA A CA 1
ATOM 589 C C . ALA A 1 84 ? -2.630 -3.499 6.791 1.00 92.12 84 ALA A C 1
ATOM 591 O O . ALA A 1 84 ? -2.007 -2.870 5.936 1.00 92.12 84 ALA A O 1
ATOM 592 N N . VAL A 1 85 ? -3.374 -2.905 7.722 1.00 95.94 85 VAL A N 1
ATOM 593 C CA . VAL A 1 85 ? -3.527 -1.452 7.796 1.00 95.94 85 VAL A CA 1
ATOM 594 C C . VAL A 1 85 ? -3.160 -0.969 9.185 1.00 95.94 85 VAL A C 1
ATOM 596 O O . VAL A 1 85 ? -3.740 -1.412 10.173 1.00 95.94 85 VAL A O 1
ATOM 599 N N . VAL A 1 86 ? -2.209 -0.044 9.265 1.00 95.50 86 VAL A N 1
ATOM 600 C CA . VAL A 1 86 ? -1.893 0.677 10.501 1.00 95.50 86 VAL A CA 1
ATOM 601 C C . VAL A 1 86 ? -2.727 1.949 10.536 1.00 95.50 86 VAL A C 1
ATOM 603 O O . VAL A 1 86 ? -2.752 2.679 9.552 1.00 95.50 86 VAL A O 1
ATOM 606 N N . MET A 1 87 ? -3.402 2.230 11.647 1.00 93.88 87 MET A N 1
ATOM 607 C CA . MET A 1 87 ? -4.320 3.361 11.752 1.00 93.88 87 MET A CA 1
ATOM 608 C C . MET A 1 87 ? -4.331 4.004 13.141 1.00 93.88 87 MET A C 1
ATOM 610 O O . MET A 1 87 ? -3.941 3.399 14.145 1.00 93.88 87 MET A O 1
ATOM 614 N N . GLY A 1 88 ? -4.825 5.236 13.211 1.00 90.44 88 GLY A N 1
ATOM 615 C CA . GLY A 1 88 ? -4.976 5.980 14.455 1.00 90.44 88 GLY A CA 1
ATOM 616 C C . GLY A 1 88 ? -5.904 7.184 14.310 1.00 90.44 88 GLY A C 1
ATOM 617 O O . GLY A 1 88 ? -6.303 7.555 13.215 1.00 90.44 88 GLY A O 1
ATOM 618 N N . THR A 1 89 ? -6.267 7.788 15.441 1.00 83.69 89 THR A N 1
ATOM 619 C CA . THR A 1 89 ? -7.192 8.942 15.509 1.00 83.69 89 THR A CA 1
ATOM 620 C C . THR A 1 89 ? -6.679 10.059 16.419 1.00 83.69 89 THR A C 1
ATOM 622 O O . THR A 1 89 ? -7.454 10.895 16.865 1.00 83.69 89 THR A O 1
ATOM 625 N N . GLY A 1 90 ? -5.408 10.009 16.837 1.00 77.50 90 GLY A N 1
ATOM 626 C CA . GLY A 1 90 ? -4.822 10.929 17.825 1.00 77.50 90 GLY A CA 1
ATOM 627 C C . GLY A 1 90 ? -5.332 10.749 19.266 1.00 77.50 90 GLY A C 1
ATOM 628 O O . GLY A 1 90 ? -4.588 11.003 20.209 1.00 77.50 90 GLY A O 1
ATOM 629 N N . ARG A 1 91 ? -6.557 10.237 19.452 1.00 77.44 91 ARG A N 1
ATOM 630 C CA . ARG A 1 91 ? -7.214 10.015 20.754 1.00 77.44 91 ARG A CA 1
ATOM 631 C C . ARG A 1 91 ? -6.664 8.821 21.535 1.00 77.44 91 ARG A C 1
ATOM 633 O O . ARG A 1 91 ? -6.781 8.778 22.755 1.00 77.44 91 ARG A O 1
ATOM 640 N N . HIS A 1 92 ? -6.075 7.858 20.834 1.00 79.12 92 HIS A N 1
ATOM 641 C CA . HIS A 1 92 ? -5.547 6.621 21.403 1.00 79.12 92 HIS A CA 1
ATOM 642 C C . HIS A 1 92 ? -4.230 6.239 20.727 1.00 79.12 92 HIS A C 1
ATOM 644 O O . HIS A 1 92 ? -3.897 6.759 19.656 1.00 79.12 92 HIS A O 1
ATOM 650 N N . ALA A 1 93 ? -3.509 5.299 21.344 1.00 86.88 93 ALA A N 1
ATOM 651 C CA . ALA A 1 93 ? -2.344 4.683 20.726 1.00 86.88 93 ALA A CA 1
ATOM 652 C C . ALA A 1 93 ? -2.717 4.056 19.361 1.00 86.88 93 ALA A C 1
ATOM 654 O O . ALA A 1 93 ? -3.813 3.499 19.237 1.00 86.88 93 ALA A O 1
ATOM 655 N N . PRO A 1 94 ? -1.827 4.127 18.355 1.00 91.56 94 PRO A N 1
ATOM 656 C CA . PRO A 1 94 ? -2.049 3.513 17.050 1.00 91.56 94 PRO A CA 1
ATOM 657 C C . PRO A 1 94 ? -2.261 1.999 17.140 1.00 91.56 94 PRO A C 1
ATOM 659 O O . PRO A 1 94 ? -1.738 1.329 18.036 1.00 91.56 94 PRO A O 1
ATOM 662 N N . VAL A 1 95 ? -3.005 1.459 16.181 1.00 93.56 95 VAL A N 1
ATOM 663 C CA . VAL A 1 95 ? -3.399 0.046 16.113 1.00 93.56 95 VAL A CA 1
ATOM 664 C C . VAL A 1 95 ? -3.289 -0.480 14.684 1.00 93.56 95 VAL A C 1
ATOM 666 O O . VAL A 1 95 ? -3.245 0.289 13.727 1.00 93.56 95 VAL A O 1
ATOM 669 N N . VAL A 1 96 ? -3.269 -1.801 14.536 1.00 95.25 96 VAL A N 1
ATOM 670 C CA . VAL A 1 96 ? -3.394 -2.494 13.252 1.00 95.25 96 VAL A CA 1
ATOM 671 C C . VAL A 1 96 ? -4.832 -2.974 13.086 1.00 95.25 96 VAL A C 1
ATOM 673 O O . VAL A 1 96 ? -5.324 -3.714 13.937 1.00 95.25 96 VAL A O 1
ATOM 676 N N . ALA A 1 97 ? -5.506 -2.612 11.998 1.00 94.31 97 ALA A N 1
ATOM 677 C CA . ALA A 1 97 ? -6.764 -3.244 11.618 1.00 94.31 97 ALA A CA 1
ATOM 678 C C . ALA A 1 97 ? -6.484 -4.628 11.022 1.00 94.31 97 ALA A C 1
ATOM 680 O O . ALA A 1 97 ? -5.766 -4.762 10.031 1.00 94.31 97 ALA A O 1
ATOM 681 N N . ALA A 1 98 ? -7.038 -5.662 11.652 1.00 89.19 98 ALA A N 1
ATOM 682 C CA . ALA A 1 98 ? -6.818 -7.060 11.289 1.00 89.19 98 ALA A CA 1
ATOM 683 C C . ALA A 1 98 ? -8.102 -7.786 10.877 1.00 89.19 98 ALA A C 1
ATOM 685 O O . ALA A 1 98 ? -8.048 -8.959 10.522 1.00 89.19 98 ALA A O 1
ATOM 686 N N . GLY A 1 99 ? -9.256 -7.129 10.938 1.00 91.94 99 GLY A N 1
ATOM 687 C CA . GLY A 1 99 ? -10.524 -7.712 10.525 1.00 91.94 99 GLY A CA 1
ATOM 688 C C . GLY A 1 99 ? -11.708 -6.801 10.804 1.00 91.94 99 GLY A C 1
ATOM 689 O O . GLY A 1 99 ? -11.566 -5.766 11.451 1.00 91.94 99 GLY A O 1
ATOM 690 N N . PHE A 1 100 ? -12.884 -7.201 10.344 1.00 92.69 100 PHE A N 1
ATOM 691 C CA . PHE A 1 100 ? -14.143 -6.523 10.634 1.00 92.69 100 PHE A CA 1
ATOM 692 C C . PHE A 1 100 ? -15.329 -7.482 10.526 1.00 92.69 100 PHE A C 1
ATOM 694 O O . PHE A 1 100 ? -15.253 -8.524 9.872 1.00 92.69 100 PHE A O 1
ATOM 701 N N . ASP A 1 101 ? -16.436 -7.091 11.148 1.00 91.00 101 ASP A N 1
ATOM 702 C CA . ASP A 1 101 ? -17.747 -7.717 11.020 1.00 91.00 101 ASP A CA 1
ATOM 703 C C . ASP A 1 101 ? -18.787 -6.615 10.781 1.00 91.00 101 ASP A C 1
ATOM 705 O O . ASP A 1 101 ? -19.067 -5.795 11.658 1.00 91.00 101 ASP A O 1
ATOM 709 N N . VAL A 1 102 ? -19.347 -6.583 9.570 1.00 84.81 102 VAL A N 1
ATOM 710 C CA . VAL A 1 102 ? -20.323 -5.570 9.145 1.00 84.81 102 VAL A CA 1
ATOM 711 C C . VAL A 1 102 ? -21.641 -5.727 9.896 1.00 84.81 102 VAL A C 1
ATOM 713 O O . VAL A 1 102 ? -22.274 -4.728 10.226 1.00 84.81 102 VAL A O 1
ATOM 716 N N . ALA A 1 103 ? -22.057 -6.963 10.183 1.00 84.50 103 ALA A N 1
ATOM 717 C CA . ALA A 1 103 ? -23.323 -7.230 10.859 1.00 84.50 103 ALA A CA 1
ATOM 718 C C . ALA A 1 103 ? -23.262 -6.828 12.337 1.00 84.50 103 ALA A C 1
ATOM 720 O O . ALA A 1 103 ? -24.240 -6.311 12.873 1.00 84.50 103 ALA A O 1
ATOM 721 N N . ALA A 1 104 ? -22.110 -7.039 12.978 1.00 87.62 104 ALA A N 1
ATOM 722 C CA . ALA A 1 104 ? -21.854 -6.566 14.335 1.00 87.62 104 ALA A CA 1
ATOM 723 C C . ALA A 1 104 ? -21.510 -5.066 14.390 1.00 87.62 104 ALA A C 1
ATOM 725 O O . ALA A 1 104 ? -21.608 -4.459 15.454 1.00 87.62 104 ALA A O 1
ATOM 726 N N . GLY A 1 105 ? -21.112 -4.464 13.264 1.00 89.25 105 GLY A N 1
ATOM 727 C CA . GLY A 1 105 ? -20.628 -3.087 13.215 1.00 89.25 105 GLY A CA 1
ATOM 728 C C . GLY A 1 105 ? -19.305 -2.919 13.960 1.00 89.25 105 GLY A C 1
ATOM 729 O O . GLY A 1 105 ? -19.111 -1.908 14.633 1.00 89.25 105 GLY A O 1
ATOM 730 N N . GLU A 1 106 ? -18.410 -3.905 13.873 1.00 92.12 106 GLU A N 1
ATOM 731 C CA . GLU A 1 106 ? -17.170 -3.965 14.651 1.00 92.12 106 GLU A CA 1
ATOM 732 C C . GLU A 1 106 ? -15.922 -4.101 13.776 1.00 92.12 106 GLU A C 1
ATOM 734 O O . GLU A 1 106 ? -15.936 -4.741 12.725 1.00 92.12 106 GLU A O 1
ATOM 739 N N . VAL A 1 107 ? -14.814 -3.549 14.268 1.00 91.19 107 VAL A N 1
ATOM 740 C CA . VAL A 1 107 ? -13.463 -3.740 13.736 1.00 91.19 107 VAL A CA 1
ATOM 741 C C . VAL A 1 107 ? -12.621 -4.537 14.736 1.00 91.19 107 VAL A C 1
ATOM 743 O O . VAL A 1 107 ? -12.670 -4.304 15.948 1.00 91.19 107 VAL A O 1
ATOM 746 N N . LEU A 1 108 ? -11.861 -5.501 14.219 1.00 92.00 108 LEU A N 1
ATOM 747 C CA . LEU A 1 108 ? -10.861 -6.266 14.951 1.00 92.00 108 LEU A CA 1
ATOM 748 C C . LEU A 1 108 ? -9.514 -5.558 14.825 1.00 92.00 108 LEU A C 1
ATOM 750 O O . LEU A 1 108 ? -8.987 -5.388 13.725 1.00 92.00 108 LEU A O 1
ATOM 754 N N . LEU A 1 109 ? -8.951 -5.174 15.962 1.00 92.69 109 LEU A N 1
ATOM 755 C CA . LEU A 1 109 ? -7.726 -4.396 16.053 1.00 92.69 109 LEU A CA 1
ATOM 756 C C . LEU A 1 109 ? -6.655 -5.187 16.796 1.00 92.69 109 LEU A C 1
ATOM 758 O O . LEU A 1 109 ? -6.949 -5.866 17.779 1.00 92.69 109 LEU A O 1
ATOM 762 N N . VAL A 1 110 ? -5.406 -5.048 16.372 1.00 92.06 110 VAL A N 1
ATOM 763 C CA . VAL A 1 110 ? -4.229 -5.575 17.061 1.00 92.06 110 VAL A CA 1
ATOM 764 C C . VAL A 1 110 ? -3.353 -4.395 17.468 1.00 92.06 110 VAL A C 1
ATOM 766 O O . VAL A 1 110 ? -2.891 -3.633 16.626 1.00 92.06 110 VAL A O 1
ATOM 769 N N . GLY A 1 111 ? -3.138 -4.211 18.766 1.00 86.81 111 GLY A N 1
ATOM 770 C CA . GLY A 1 111 ? -2.174 -3.240 19.296 1.00 86.81 111 GLY A CA 1
ATOM 771 C C . GLY A 1 111 ? -0.906 -3.930 19.798 1.00 86.81 111 GLY A C 1
ATOM 772 O O . GLY A 1 111 ? -0.835 -5.158 19.871 1.00 86.81 111 GLY A O 1
ATOM 773 N N . GLY A 1 112 ? 0.097 -3.162 20.223 1.00 72.00 112 GLY A N 1
ATOM 774 C CA . GLY A 1 112 ? 1.222 -3.744 20.965 1.00 72.00 112 GLY A CA 1
ATOM 775 C C . GLY A 1 112 ? 0.755 -4.271 22.330 1.00 72.00 112 GLY A C 1
ATOM 776 O O . GLY A 1 112 ? -0.217 -3.739 22.877 1.00 72.00 112 GLY A O 1
ATOM 777 N N . PRO A 1 113 ? 1.409 -5.251 22.974 1.00 72.00 113 PRO A N 1
ATOM 778 C CA . PRO A 1 113 ? 2.119 -6.455 22.509 1.00 72.00 113 PRO A CA 1
ATOM 779 C C . PRO A 1 113 ? 1.155 -7.571 22.029 1.00 72.00 113 PRO A C 1
ATOM 781 O O . PRO A 1 113 ? 0.784 -8.456 22.801 1.00 72.00 113 PRO A O 1
ATOM 784 N N . GLY A 1 114 ? 0.705 -7.517 20.770 1.00 71.81 114 GLY A N 1
ATOM 785 C CA . GLY A 1 114 ? -0.196 -8.528 20.182 1.00 71.81 114 GLY A CA 1
ATOM 786 C C . GLY A 1 114 ? -1.595 -8.571 20.810 1.00 71.81 114 GLY A C 1
ATOM 787 O O . GLY A 1 114 ? -2.319 -9.557 20.683 1.00 71.81 114 GLY A O 1
ATOM 788 N N . ARG A 1 115 ? -1.986 -7.516 21.532 1.00 84.44 115 ARG A N 1
ATOM 789 C CA . ARG A 1 115 ? -3.290 -7.447 22.195 1.00 84.44 115 ARG A CA 1
ATOM 790 C C . ARG A 1 115 ? -4.369 -7.246 21.144 1.00 84.44 115 ARG A C 1
ATOM 792 O O . ARG A 1 115 ? -4.290 -6.311 20.353 1.00 84.44 115 ARG A O 1
ATOM 799 N N . ILE A 1 116 ? -5.379 -8.103 21.185 1.00 88.50 116 ILE A N 1
ATOM 800 C CA . ILE A 1 116 ? -6.510 -8.071 20.264 1.00 88.50 116 ILE A CA 1
ATOM 801 C C . ILE A 1 116 ? -7.673 -7.329 20.926 1.00 88.50 116 ILE A C 1
ATOM 803 O O . ILE A 1 116 ? -8.028 -7.613 22.072 1.00 88.50 116 ILE A O 1
ATOM 807 N N . TYR A 1 117 ? -8.283 -6.402 20.193 1.00 87.44 117 TYR A N 1
ATOM 808 C CA . TYR A 1 117 ? -9.431 -5.612 20.624 1.00 87.44 117 TYR A CA 1
ATOM 809 C C . TYR A 1 117 ? -10.544 -5.696 19.583 1.00 87.44 117 TYR A C 1
ATOM 811 O O . TYR A 1 117 ? -10.281 -5.782 18.386 1.00 87.44 117 TYR A O 1
ATOM 819 N N . ARG A 1 118 ? -11.794 -5.626 20.041 1.00 91.50 118 ARG A N 1
ATOM 820 C CA . ARG A 1 118 ? -12.956 -5.371 19.185 1.00 91.50 118 ARG A CA 1
ATOM 821 C C . ARG A 1 118 ? -13.506 -4.010 19.559 1.00 91.50 118 ARG A C 1
ATOM 823 O O . ARG A 1 118 ? -13.642 -3.718 20.748 1.00 91.50 118 ARG A O 1
ATOM 830 N N . GLN A 1 119 ? -13.776 -3.180 18.565 1.00 89.44 119 GLN A N 1
ATOM 831 C CA . GLN A 1 119 ? -14.360 -1.863 18.784 1.00 89.44 119 GLN A CA 1
ATOM 832 C C . GLN A 1 119 ? -15.470 -1.583 17.777 1.00 89.44 119 GLN A C 1
ATOM 834 O O . GLN A 1 119 ? -15.410 -2.104 16.662 1.00 89.44 119 GLN A O 1
ATOM 839 N N . PRO A 1 120 ? -16.457 -0.743 18.136 1.00 89.88 120 PRO A N 1
ATOM 840 C CA . PRO A 1 120 ? -17.452 -0.280 17.184 1.00 89.88 120 PRO A CA 1
ATOM 841 C C . PRO A 1 120 ? -16.770 0.421 16.010 1.00 89.88 120 PRO A C 1
ATOM 843 O O . PRO A 1 120 ? -15.983 1.346 16.203 1.00 89.88 120 PRO A O 1
ATOM 846 N N . LEU A 1 121 ? -17.106 0.015 14.791 1.00 85.69 121 LEU A N 1
ATOM 847 C CA . LEU A 1 121 ? -16.596 0.613 13.561 1.00 85.69 121 LEU A CA 1
ATOM 848 C C . LEU A 1 121 ? -16.921 2.112 13.486 1.00 85.69 121 LEU A C 1
ATOM 850 O O . LEU A 1 121 ? -16.118 2.900 12.997 1.00 85.69 121 LEU A O 1
ATOM 854 N N . ALA A 1 122 ? -18.073 2.512 14.030 1.00 83.25 122 ALA A N 1
ATOM 855 C CA . ALA A 1 122 ? -18.489 3.908 14.114 1.00 83.25 122 ALA A CA 1
ATOM 856 C C . ALA A 1 122 ? -17.503 4.790 14.900 1.00 83.25 122 ALA A C 1
ATOM 858 O O . ALA A 1 122 ? -17.363 5.957 14.573 1.00 83.25 122 ALA A O 1
ATOM 859 N N . ALA A 1 123 ? -16.757 4.244 15.871 1.00 81.50 123 ALA A N 1
ATOM 860 C CA . ALA A 1 123 ? -15.753 5.012 16.619 1.00 81.50 123 ALA A CA 1
ATOM 861 C C . ALA A 1 123 ? -14.536 5.428 15.765 1.00 81.50 123 ALA A C 1
ATOM 863 O O . ALA A 1 123 ? -13.723 6.252 16.197 1.00 81.50 123 ALA A O 1
ATOM 864 N N . TRP A 1 124 ? -14.410 4.826 14.580 1.00 81.94 124 TRP A N 1
ATOM 865 C CA . TRP A 1 124 ? -13.320 5.018 13.630 1.00 81.94 124 TRP A CA 1
ATOM 866 C C . TRP A 1 124 ? -13.777 5.635 12.309 1.00 81.94 124 TRP A C 1
ATOM 868 O O . TRP A 1 124 ? -12.934 5.876 11.449 1.00 81.94 124 TRP A O 1
ATOM 878 N N . ARG A 1 125 ? -15.082 5.883 12.135 1.00 75.44 125 ARG A N 1
ATOM 879 C CA . ARG A 1 125 ? -15.587 6.659 11.001 1.00 75.44 125 ARG A CA 1
ATOM 880 C C . ARG A 1 125 ? -15.094 8.100 11.125 1.00 75.44 125 ARG A C 1
ATOM 882 O O . ARG A 1 125 ? -14.925 8.622 12.227 1.00 75.44 125 ARG A O 1
ATOM 889 N N . ASP A 1 126 ? -14.756 8.678 9.979 1.00 65.75 126 ASP A N 1
ATOM 890 C CA . ASP A 1 126 ? -14.281 10.052 9.913 1.00 65.75 126 ASP A CA 1
ATOM 891 C C . ASP A 1 126 ? -15.484 10.995 10.017 1.00 65.75 126 ASP A C 1
ATOM 893 O O . ASP A 1 126 ? -16.218 11.194 9.050 1.00 65.75 126 ASP A O 1
ATOM 897 N N . ASP A 1 127 ? -15.710 11.520 11.220 1.00 57.84 127 ASP A N 1
ATOM 898 C CA . ASP A 1 127 ? -16.804 12.449 11.517 1.00 57.84 127 ASP A CA 1
ATOM 899 C C . ASP A 1 127 ? -16.341 13.929 11.456 1.00 57.84 127 ASP A C 1
ATOM 901 O O . ASP A 1 127 ? -17.127 14.834 11.744 1.00 57.84 127 ASP A O 1
ATOM 905 N N . GLY A 1 128 ? -15.083 14.189 11.057 1.00 57.34 128 GLY A N 1
ATOM 906 C CA . GLY A 1 128 ? -14.499 15.524 10.862 1.00 57.34 128 GLY A CA 1
ATOM 907 C C . GLY A 1 128 ? -13.617 16.093 12.002 1.00 57.34 128 GLY A C 1
ATOM 908 O O . GLY A 1 128 ? -13.887 15.896 13.183 1.00 57.34 128 GLY A O 1
ATOM 909 N N . ASP A 1 129 ? -12.594 16.848 11.558 1.00 45.62 129 ASP A N 1
ATOM 910 C CA . ASP A 1 129 ? -11.568 17.744 12.167 1.00 45.62 129 ASP A CA 1
ATOM 911 C C . ASP A 1 129 ? -10.571 17.226 13.273 1.00 45.62 129 ASP A C 1
ATOM 913 O O . ASP A 1 129 ? -10.948 16.466 14.165 1.00 45.62 129 ASP A O 1
ATOM 917 N N . PRO A 1 130 ? -9.263 17.611 13.219 1.00 57.03 130 PRO A N 1
ATOM 918 C CA . PRO A 1 130 ? -8.093 16.854 13.717 1.00 57.03 130 PRO A CA 1
ATOM 919 C C . PRO A 1 130 ? -7.544 17.178 15.142 1.00 57.03 130 PRO A C 1
ATOM 921 O O . PRO A 1 130 ? -8.014 18.123 15.775 1.00 57.03 130 PRO A O 1
ATOM 924 N N . PRO A 1 131 ? -6.510 16.440 15.662 1.00 54.25 131 PRO A N 1
ATOM 925 C CA . PRO A 1 131 ? -5.690 15.398 15.009 1.00 54.25 131 PRO A CA 1
ATOM 926 C C . PRO A 1 131 ? -6.512 14.176 14.632 1.00 54.25 131 PRO A C 1
ATOM 928 O O . PRO A 1 131 ? -6.986 13.440 15.493 1.00 54.25 131 PRO A O 1
ATOM 931 N N . GLY A 1 132 ? -6.716 14.060 13.321 1.00 75.06 132 GLY A N 1
ATOM 932 C CA . GLY A 1 132 ? -7.776 13.301 12.688 1.00 75.06 132 GLY A CA 1
ATOM 933 C C . GLY A 1 132 ? -7.398 11.853 12.465 1.00 75.06 132 GLY A C 1
ATOM 934 O O . GLY A 1 132 ? -6.282 11.408 12.747 1.00 75.06 132 GLY A O 1
ATOM 935 N N . PHE A 1 133 ? -8.380 11.115 11.975 1.00 86.06 133 PHE A N 1
ATOM 936 C CA . PHE A 1 133 ? -8.179 9.783 11.450 1.00 86.06 133 PHE A CA 1
ATOM 937 C C . PHE A 1 133 ? -6.996 9.757 10.468 1.00 86.06 133 PHE A C 1
ATOM 939 O O . PHE A 1 133 ? -6.869 10.622 9.605 1.00 86.06 133 PHE A O 1
ATOM 946 N N . TRP A 1 134 ? -6.138 8.753 10.590 1.00 91.12 134 TRP A N 1
ATOM 947 C CA . TRP A 1 134 ? -5.109 8.444 9.607 1.00 91.12 134 TRP A CA 1
ATOM 948 C C . TRP A 1 134 ? -4.977 6.933 9.484 1.00 91.12 134 TRP A C 1
ATOM 950 O O . TRP A 1 134 ? -5.160 6.196 10.459 1.00 91.12 134 TRP A O 1
ATOM 960 N N . ALA A 1 135 ? -4.625 6.473 8.290 1.00 94.06 135 ALA A N 1
ATOM 961 C CA . ALA A 1 135 ? -4.378 5.069 8.030 1.00 94.06 135 ALA A CA 1
ATOM 962 C C . ALA A 1 135 ? -3.343 4.880 6.917 1.00 94.06 135 ALA A C 1
ATOM 964 O O . ALA A 1 135 ? -3.203 5.715 6.025 1.00 94.06 135 ALA A O 1
ATOM 965 N N . VAL A 1 136 ? -2.603 3.778 6.992 1.00 96.38 136 VAL A N 1
ATOM 966 C CA . VAL A 1 136 ? -1.588 3.373 6.020 1.00 96.38 136 VAL A CA 1
ATOM 967 C C . VAL A 1 136 ? -1.754 1.885 5.737 1.00 96.38 136 VAL A C 1
ATOM 969 O O . VAL A 1 136 ? -1.569 1.061 6.637 1.00 96.38 136 VAL A O 1
ATOM 972 N N . ALA A 1 137 ? -2.088 1.537 4.496 1.00 96.50 137 ALA A N 1
ATOM 973 C CA . ALA A 1 137 ? -2.004 0.165 4.010 1.00 96.50 137 ALA A CA 1
ATOM 974 C C . ALA A 1 137 ? -0.538 -0.221 3.835 1.00 96.50 137 ALA A C 1
ATOM 976 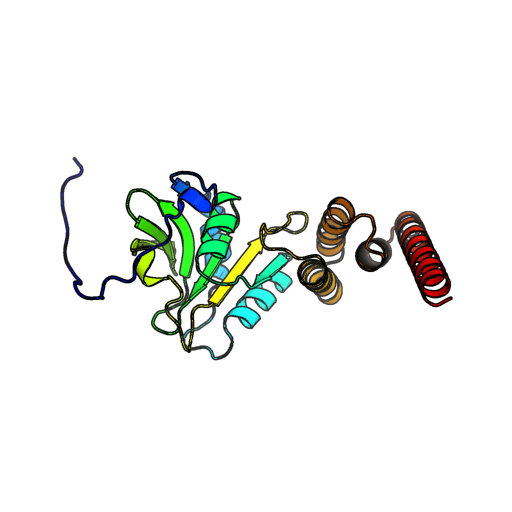O O . ALA A 1 137 ? 0.235 0.540 3.252 1.00 96.50 137 ALA A O 1
ATOM 977 N N . VAL A 1 138 ? -0.167 -1.406 4.315 1.00 95.38 138 VAL A N 1
ATOM 978 C CA . VAL A 1 138 ? 1.173 -1.974 4.167 1.00 95.38 138 VAL A CA 1
ATOM 979 C C . VAL A 1 138 ? 1.055 -3.327 3.484 1.00 95.38 138 VAL A C 1
ATOM 981 O O . VAL A 1 138 ? 0.418 -4.247 4.006 1.00 95.38 138 VAL A O 1
ATOM 984 N N . VAL A 1 139 ? 1.689 -3.449 2.320 1.00 94.50 139 VAL A N 1
ATOM 985 C CA . VAL A 1 139 ? 1.653 -4.664 1.501 1.00 94.50 139 VAL A CA 1
ATOM 986 C C . VAL A 1 139 ? 3.060 -5.105 1.091 1.00 94.50 139 VAL A C 1
ATOM 988 O O . VAL A 1 139 ? 3.966 -4.268 0.993 1.00 94.50 139 VAL A O 1
ATOM 991 N N . PRO A 1 140 ? 3.275 -6.411 0.847 1.00 94.00 140 PRO A N 1
ATOM 992 C CA . PRO A 1 140 ? 4.516 -6.899 0.260 1.00 94.00 140 PRO A CA 1
ATOM 993 C C . PRO A 1 140 ? 4.819 -6.231 -1.088 1.00 94.00 140 PRO A C 1
ATOM 995 O O . PRO A 1 140 ? 3.896 -5.855 -1.817 1.00 94.00 140 PRO A O 1
ATOM 998 N N . PRO A 1 141 ? 6.102 -6.113 -1.460 1.00 92.75 141 PRO A N 1
ATOM 999 C CA . PRO A 1 141 ? 6.464 -5.638 -2.786 1.00 92.75 141 PRO A CA 1
ATOM 1000 C C . PRO A 1 141 ? 5.944 -6.631 -3.838 1.00 92.75 141 PRO A C 1
ATOM 1002 O O . PRO A 1 141 ? 6.085 -7.843 -3.679 1.00 92.75 141 PRO A O 1
ATOM 1005 N N . GLY A 1 142 ? 5.311 -6.118 -4.895 1.00 93.31 142 GLY A N 1
ATOM 1006 C CA . GLY A 1 142 ? 4.635 -6.928 -5.919 1.00 93.31 142 GLY A CA 1
ATOM 1007 C C . GLY A 1 142 ? 3.133 -7.130 -5.697 1.00 93.31 142 GLY A C 1
ATOM 1008 O O . GLY A 1 142 ? 2.438 -7.574 -6.607 1.00 93.31 142 GLY A O 1
ATOM 1009 N N . GLU A 1 143 ? 2.604 -6.755 -4.530 1.00 94.06 143 GLU A N 1
ATOM 1010 C CA . GLU A 1 143 ? 1.163 -6.583 -4.331 1.00 94.06 143 GLU A CA 1
ATOM 1011 C C . GLU A 1 143 ? 0.764 -5.114 -4.561 1.00 94.06 143 GLU A C 1
ATOM 1013 O O . GLU A 1 143 ? 1.584 -4.191 -4.473 1.00 94.06 143 GLU A O 1
ATOM 1018 N N . LEU A 1 144 ? -0.510 -4.897 -4.888 1.00 92.62 144 LEU A N 1
ATOM 1019 C CA . LEU A 1 144 ? -1.099 -3.580 -5.126 1.00 92.62 144 LEU A CA 1
ATOM 1020 C C . LEU A 1 144 ? -2.168 -3.326 -4.060 1.00 92.62 144 LEU A C 1
ATOM 1022 O O . LEU A 1 144 ? -3.149 -4.073 -4.024 1.00 92.62 144 LEU A O 1
ATOM 1026 N N . PRO A 1 145 ? -2.019 -2.287 -3.217 1.00 93.69 145 PRO A N 1
ATOM 1027 C CA . PRO A 1 145 ? -3.103 -1.843 -2.348 1.00 93.69 145 PRO A CA 1
ATOM 1028 C C . PRO A 1 145 ? -4.357 -1.531 -3.172 1.00 93.69 145 PRO A C 1
ATOM 1030 O O . PRO A 1 145 ? -4.262 -1.024 -4.291 1.00 93.69 145 PRO A O 1
ATOM 1033 N N . VAL A 1 146 ? -5.536 -1.811 -2.623 1.00 92.94 146 VAL A N 1
ATOM 1034 C CA . VAL A 1 146 ? -6.825 -1.528 -3.278 1.00 92.94 146 VAL A CA 1
ATOM 1035 C C . VAL A 1 146 ? -6.975 -0.038 -3.582 1.00 92.94 146 VAL A C 1
ATOM 1037 O O . VAL A 1 146 ? -7.470 0.330 -4.646 1.00 92.94 146 VAL A O 1
ATOM 1040 N N . ALA A 1 147 ? -6.520 0.815 -2.666 1.00 87.62 147 ALA A N 1
ATOM 1041 C CA . ALA A 1 147 ? -6.585 2.265 -2.789 1.00 87.62 147 ALA A CA 1
ATOM 1042 C C . ALA A 1 147 ? -5.466 2.864 -3.661 1.00 87.62 147 ALA A C 1
ATOM 1044 O O . ALA A 1 147 ? -5.390 4.082 -3.804 1.00 87.62 147 ALA A O 1
ATOM 1045 N N . ALA A 1 148 ? -4.568 2.047 -4.221 1.00 89.12 148 ALA A N 1
ATOM 1046 C CA . ALA A 1 148 ? -3.414 2.548 -4.952 1.00 89.12 148 ALA A CA 1
ATOM 1047 C C . ALA A 1 148 ? -3.817 3.260 -6.252 1.00 89.12 148 ALA A C 1
ATOM 1049 O O . ALA A 1 148 ? -4.251 2.631 -7.221 1.00 89.12 148 ALA A O 1
ATOM 1050 N N . ASP A 1 149 ? -3.589 4.573 -6.302 1.00 93.06 149 ASP A N 1
ATOM 1051 C CA . ASP A 1 149 ? -3.430 5.286 -7.566 1.00 93.06 149 ASP A CA 1
ATOM 1052 C C . ASP A 1 149 ? -2.008 5.093 -8.123 1.00 93.06 149 ASP A C 1
ATOM 1054 O O . ASP A 1 149 ? -1.067 4.773 -7.385 1.00 93.06 149 ASP A O 1
ATOM 1058 N N . CYS A 1 150 ? -1.856 5.288 -9.439 1.00 93.81 150 CYS A N 1
ATOM 1059 C CA . CYS A 1 150 ? -0.584 5.067 -10.130 1.00 93.81 150 CYS A CA 1
ATOM 1060 C C . CYS A 1 150 ? 0.550 5.881 -9.492 1.00 93.81 150 CYS A C 1
ATOM 1062 O O . CYS A 1 150 ? 1.587 5.343 -9.108 1.00 93.81 150 CYS A O 1
ATOM 1064 N N . ALA A 1 151 ? 0.338 7.181 -9.292 1.00 94.94 151 ALA A N 1
ATOM 1065 C CA . ALA A 1 151 ? 1.385 8.083 -8.841 1.00 94.94 151 ALA A CA 1
ATOM 1066 C C . ALA A 1 151 ? 1.822 7.792 -7.395 1.00 94.94 151 ALA A C 1
ATOM 1068 O O . ALA A 1 151 ? 3.014 7.837 -7.083 1.00 94.94 151 ALA A O 1
ATOM 1069 N N . ALA A 1 152 ? 0.883 7.501 -6.494 1.00 93.62 152 ALA A N 1
ATOM 1070 C CA . ALA A 1 152 ? 1.164 7.131 -5.112 1.00 93.62 152 ALA A CA 1
ATOM 1071 C C . ALA A 1 152 ? 1.933 5.811 -5.034 1.00 93.62 152 ALA A C 1
ATOM 1073 O O . ALA A 1 152 ? 2.939 5.732 -4.322 1.00 93.62 152 ALA A O 1
ATOM 1074 N N . TYR A 1 153 ? 1.517 4.814 -5.816 1.00 96.44 153 TYR A N 1
ATOM 1075 C CA . TYR A 1 153 ? 2.189 3.524 -5.873 1.00 96.44 153 TYR A CA 1
ATOM 1076 C C . TYR A 1 153 ? 3.613 3.633 -6.422 1.00 96.44 153 TYR A C 1
ATOM 1078 O O . TYR A 1 153 ? 4.554 3.156 -5.787 1.00 96.44 153 TYR A O 1
ATOM 1086 N N . LEU A 1 154 ? 3.805 4.331 -7.545 1.00 96.81 154 LEU A N 1
ATOM 1087 C CA . LEU A 1 154 ? 5.128 4.504 -8.147 1.00 96.81 154 LEU A CA 1
ATOM 1088 C C . LEU A 1 154 ? 6.078 5.305 -7.249 1.00 96.81 154 LEU A C 1
ATOM 1090 O O . LEU A 1 154 ? 7.265 4.987 -7.182 1.00 96.81 154 LEU A O 1
ATOM 1094 N N . ARG A 1 155 ? 5.578 6.285 -6.480 1.00 96.81 155 ARG A N 1
ATOM 1095 C CA . ARG A 1 155 ? 6.385 6.959 -5.444 1.00 96.81 155 ARG A CA 1
ATOM 1096 C C . ARG A 1 155 ? 6.845 5.990 -4.355 1.00 96.81 155 ARG A C 1
ATOM 1098 O O . ARG A 1 155 ? 7.999 6.066 -3.930 1.00 96.81 155 ARG A O 1
ATOM 1105 N N . ALA A 1 156 ? 5.975 5.086 -3.906 1.00 96.88 156 ALA A N 1
ATOM 1106 C CA . ALA A 1 156 ? 6.335 4.073 -2.918 1.00 96.88 156 ALA A CA 1
ATOM 1107 C C . ALA A 1 156 ? 7.338 3.048 -3.486 1.00 96.88 156 ALA A C 1
ATOM 1109 O O . ALA A 1 156 ? 8.324 2.733 -2.822 1.00 96.88 156 ALA A O 1
ATOM 1110 N N . ALA A 1 157 ? 7.167 2.606 -4.735 1.00 97.88 157 ALA A N 1
ATOM 1111 C CA . ALA A 1 157 ? 8.124 1.736 -5.424 1.00 97.88 157 ALA A CA 1
ATOM 1112 C C . ALA A 1 157 ? 9.499 2.413 -5.596 1.00 97.88 157 ALA A C 1
ATOM 1114 O O . ALA A 1 157 ? 10.536 1.843 -5.253 1.00 97.88 157 ALA A O 1
ATOM 1115 N N . ALA A 1 158 ? 9.523 3.679 -6.026 1.00 97.94 158 ALA A N 1
ATOM 1116 C CA . ALA A 1 158 ? 10.751 4.463 -6.141 1.00 97.94 158 ALA A CA 1
ATOM 1117 C C . ALA A 1 158 ? 11.459 4.630 -4.787 1.00 97.94 158 ALA A C 1
ATOM 1119 O O . ALA A 1 158 ? 12.691 4.627 -4.719 1.00 97.94 158 ALA A O 1
ATOM 1120 N N . ARG A 1 159 ? 10.697 4.743 -3.691 1.00 97.56 159 ARG A N 1
ATOM 1121 C CA . ARG A 1 159 ? 11.255 4.825 -2.339 1.00 97.56 159 ARG A CA 1
ATOM 1122 C C . ARG A 1 159 ? 12.038 3.567 -1.960 1.00 97.56 159 ARG A C 1
ATOM 1124 O O . ARG A 1 159 ? 13.085 3.712 -1.329 1.00 97.56 159 ARG A O 1
ATOM 1131 N N . LEU A 1 160 ? 11.574 2.377 -2.355 1.00 98.12 160 LEU A N 1
ATOM 1132 C CA . LEU A 1 160 ? 12.296 1.113 -2.147 1.00 98.12 160 LEU A CA 1
ATOM 1133 C C . LEU A 1 160 ? 13.644 1.129 -2.873 1.00 98.12 160 LEU A C 1
ATOM 1135 O O . LEU A 1 160 ? 14.681 0.852 -2.268 1.00 98.12 160 LEU A O 1
ATOM 1139 N N . LEU A 1 161 ? 13.652 1.562 -4.136 1.00 97.56 161 LEU A N 1
ATOM 1140 C CA . LEU A 1 161 ? 14.886 1.670 -4.913 1.00 97.56 161 LEU A CA 1
ATOM 1141 C C . LEU A 1 161 ? 15.885 2.638 -4.259 1.00 97.56 161 LEU A C 1
ATOM 1143 O O . LEU A 1 161 ? 17.055 2.305 -4.080 1.00 97.56 161 LEU A O 1
ATOM 1147 N N . GLN A 1 162 ? 15.413 3.810 -3.824 1.00 97.56 162 GLN A N 1
ATOM 1148 C CA . GLN A 1 162 ? 16.231 4.813 -3.129 1.00 97.56 162 GLN A CA 1
ATOM 1149 C C . GLN A 1 162 ? 16.793 4.325 -1.785 1.00 97.56 162 GLN A C 1
ATOM 1151 O O . GLN A 1 162 ? 17.786 4.868 -1.304 1.00 97.56 162 GLN A O 1
ATOM 1156 N N . LEU A 1 163 ? 16.152 3.340 -1.152 1.00 97.56 163 LEU A N 1
ATOM 1157 C CA . LEU A 1 163 ? 16.627 2.720 0.086 1.00 97.56 163 LEU A CA 1
ATOM 1158 C C . LEU A 1 163 ? 17.661 1.615 -0.144 1.00 97.56 163 LEU A C 1
ATOM 1160 O O . LEU A 1 163 ? 18.169 1.066 0.830 1.00 97.56 163 LEU A O 1
ATOM 1164 N N . GLY A 1 164 ? 18.004 1.315 -1.399 1.00 96.81 164 GLY A N 1
ATOM 1165 C CA . GLY A 1 164 ? 18.924 0.230 -1.724 1.00 96.81 164 GLY A CA 1
ATOM 1166 C C . GLY A 1 164 ? 18.264 -1.148 -1.681 1.00 96.81 164 GLY A C 1
ATOM 1167 O O . GLY A 1 164 ? 18.963 -2.136 -1.473 1.00 96.81 164 GLY A O 1
ATOM 1168 N N . SER A 1 165 ? 16.949 -1.215 -1.913 1.00 97.25 165 SER A N 1
ATOM 1169 C CA . SER A 1 165 ? 16.159 -2.449 -2.034 1.00 97.25 165 SER A CA 1
ATOM 1170 C C . SER A 1 165 ? 15.747 -2.690 -3.498 1.00 97.25 165 SER A C 1
ATOM 1172 O O . SER A 1 165 ? 14.566 -2.585 -3.836 1.00 97.25 165 SER A O 1
ATOM 1174 N N . PRO A 1 166 ? 16.703 -2.931 -4.423 1.00 97.12 166 PRO A N 1
ATOM 1175 C CA . PRO A 1 166 ? 16.410 -3.013 -5.853 1.00 97.12 166 PRO A CA 1
ATOM 1176 C C . PRO A 1 166 ? 15.586 -4.250 -6.225 1.00 9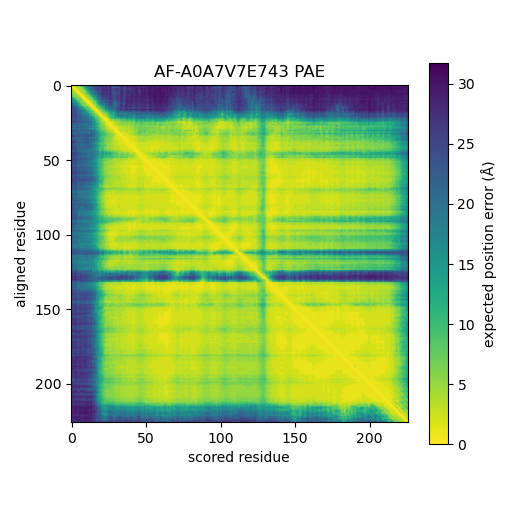7.12 166 PRO A C 1
ATOM 1178 O O . PRO A 1 166 ? 14.843 -4.200 -7.199 1.00 97.12 166 PRO A O 1
ATOM 1181 N N . TRP A 1 167 ? 15.673 -5.340 -5.455 1.00 98.25 167 TRP A N 1
ATOM 1182 C CA . TRP A 1 167 ? 14.853 -6.531 -5.685 1.00 98.25 167 TRP A CA 1
ATOM 1183 C C . TRP A 1 167 ? 13.375 -6.252 -5.398 1.00 98.25 167 TRP A C 1
ATOM 1185 O O . TRP A 1 167 ? 12.512 -6.496 -6.238 1.00 98.25 167 TRP A O 1
ATOM 1195 N N . GLU A 1 168 ? 13.083 -5.657 -4.244 1.00 98.50 168 GLU A N 1
ATOM 1196 C CA . GLU A 1 168 ? 11.740 -5.237 -3.856 1.00 98.50 168 GLU A CA 1
ATOM 1197 C C . GLU A 1 168 ? 11.200 -4.155 -4.798 1.00 98.50 168 GLU A C 1
ATOM 1199 O O . GLU A 1 168 ? 10.020 -4.171 -5.145 1.00 98.50 168 GLU A O 1
ATOM 1204 N N . ALA A 1 169 ? 12.063 -3.250 -5.268 1.00 98.38 169 ALA A N 1
ATOM 1205 C CA . ALA A 1 169 ? 11.696 -2.265 -6.277 1.00 98.38 169 ALA A CA 1
ATOM 1206 C C . ALA A 1 169 ? 11.319 -2.914 -7.617 1.00 98.38 169 ALA A C 1
ATOM 1208 O O . ALA A 1 169 ? 10.323 -2.503 -8.202 1.00 98.38 169 ALA A O 1
ATOM 1209 N N . VAL A 1 170 ? 12.043 -3.944 -8.084 1.00 98.62 170 VAL A N 1
ATOM 1210 C CA . VAL A 1 170 ? 11.642 -4.705 -9.282 1.00 98.62 170 VAL A CA 1
ATOM 1211 C C . VAL A 1 170 ? 10.261 -5.317 -9.092 1.00 98.62 170 VAL A C 1
ATOM 1213 O O . VAL A 1 170 ? 9.414 -5.120 -9.953 1.00 98.62 170 VAL A O 1
ATOM 1216 N N . LEU A 1 171 ? 10.004 -5.994 -7.968 1.00 98.50 171 LEU A N 1
ATOM 1217 C CA . LEU A 1 171 ? 8.689 -6.587 -7.699 1.00 98.50 171 LEU A CA 1
ATOM 1218 C C . LEU A 1 171 ? 7.577 -5.528 -7.710 1.00 98.50 171 LEU A C 1
ATOM 1220 O O . LEU A 1 171 ? 6.538 -5.728 -8.334 1.00 98.50 171 LEU A O 1
ATOM 1224 N N . ALA A 1 172 ? 7.802 -4.385 -7.057 1.00 98.06 172 ALA A N 1
ATOM 1225 C CA . ALA A 1 172 ? 6.832 -3.297 -7.022 1.00 98.06 172 ALA A CA 1
ATOM 1226 C C . ALA A 1 172 ? 6.614 -2.673 -8.411 1.00 98.06 172 ALA A C 1
ATOM 1228 O O . ALA A 1 172 ? 5.477 -2.547 -8.852 1.00 98.06 172 ALA A O 1
ATOM 1229 N N . PHE A 1 173 ? 7.674 -2.314 -9.139 1.00 98.44 173 PHE A N 1
ATOM 1230 C CA . PHE A 1 173 ? 7.527 -1.734 -10.475 1.00 98.44 173 PHE A CA 1
ATOM 1231 C C . PHE A 1 173 ? 6.939 -2.721 -11.485 1.00 98.44 173 PHE A C 1
ATOM 1233 O O . PHE A 1 173 ? 6.152 -2.293 -12.318 1.00 98.44 173 PHE A O 1
ATOM 1240 N N . ASP A 1 174 ? 7.241 -4.016 -11.396 1.00 98.31 174 ASP A N 1
ATOM 1241 C CA . ASP A 1 174 ? 6.636 -5.042 -12.253 1.00 98.31 174 ASP A CA 1
ATOM 1242 C C . ASP A 1 174 ? 5.116 -5.134 -12.034 1.00 98.31 174 ASP A C 1
ATOM 1244 O O . ASP A 1 174 ? 4.342 -5.067 -12.990 1.00 98.31 174 ASP A O 1
ATOM 1248 N N . ALA A 1 175 ? 4.661 -5.146 -10.775 1.00 97.62 175 ALA A N 1
ATOM 1249 C CA . ALA A 1 175 ? 3.235 -5.059 -10.454 1.00 97.62 175 ALA A CA 1
ATOM 1250 C C . ALA A 1 175 ? 2.607 -3.734 -10.929 1.00 97.62 175 ALA A C 1
ATOM 1252 O O . ALA A 1 175 ? 1.490 -3.721 -11.454 1.00 97.62 175 ALA A O 1
ATOM 1253 N N . GLY A 1 176 ? 3.341 -2.625 -10.802 1.00 97.06 176 GLY A N 1
ATOM 1254 C CA . GLY A 1 176 ? 2.946 -1.321 -11.334 1.00 97.06 176 GLY A CA 1
ATOM 1255 C C . GLY A 1 176 ? 2.758 -1.341 -12.853 1.00 97.06 176 GLY A C 1
ATOM 1256 O O . GLY A 1 176 ? 1.720 -0.904 -13.339 1.00 97.06 176 GLY A O 1
ATOM 1257 N N . VAL A 1 177 ? 3.704 -1.916 -13.599 1.00 97.94 177 VAL A N 1
ATOM 1258 C CA . VAL A 1 177 ? 3.630 -2.088 -15.060 1.00 97.94 177 VAL A CA 1
ATOM 1259 C C . V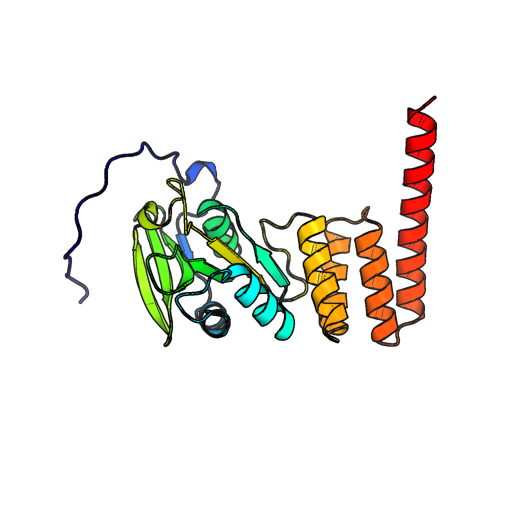AL A 1 177 ? 2.470 -3.005 -15.446 1.00 97.94 177 VAL A C 1
ATOM 1261 O O . VAL A 1 177 ? 1.755 -2.716 -16.401 1.00 97.94 177 VAL A O 1
ATOM 1264 N N . ALA A 1 178 ? 2.224 -4.081 -14.695 1.00 97.31 178 ALA A N 1
ATOM 1265 C CA . ALA A 1 178 ? 1.087 -4.961 -14.948 1.00 97.31 178 ALA A CA 1
ATOM 1266 C C . ALA A 1 178 ? -0.262 -4.233 -14.792 1.00 97.31 178 ALA A C 1
ATOM 1268 O O . ALA A 1 178 ? -1.206 -4.507 -15.538 1.00 97.31 178 ALA A O 1
ATOM 1269 N N . ARG A 1 179 ? -0.366 -3.295 -13.839 1.00 95.88 179 ARG A N 1
ATOM 1270 C CA . ARG A 1 179 ? -1.589 -2.518 -13.583 1.00 95.88 179 ARG A CA 1
ATOM 1271 C C . ARG A 1 179 ? -1.752 -1.313 -14.507 1.00 95.88 179 ARG A C 1
ATOM 1273 O O . ARG A 1 179 ? -2.879 -1.032 -14.924 1.00 95.88 179 ARG A O 1
ATOM 1280 N N . TRP A 1 180 ? -0.655 -0.621 -14.799 1.00 96.88 180 TRP A N 1
ATOM 1281 C CA . TRP A 1 180 ? -0.583 0.595 -15.609 1.00 96.88 180 TRP A CA 1
ATOM 1282 C C . TRP A 1 180 ? 0.461 0.427 -16.725 1.00 96.88 180 TRP A C 1
ATOM 1284 O O . TRP A 1 180 ? 1.510 1.070 -16.703 1.00 96.88 180 TRP A O 1
ATOM 1294 N N . PRO A 1 181 ? 0.186 -0.423 -17.732 1.00 95.62 181 PRO A N 1
ATOM 1295 C CA . PRO A 1 181 ? 1.161 -0.750 -18.779 1.00 95.62 181 PRO A CA 1
ATOM 1296 C C . PRO A 1 181 ? 1.501 0.427 -19.701 1.00 95.62 181 PRO A C 1
ATOM 1298 O O . PRO A 1 181 ? 2.496 0.379 -20.419 1.00 95.62 181 PRO A O 1
ATOM 1301 N N . GLU A 1 182 ? 0.675 1.474 -19.695 1.00 94.19 182 GLU A N 1
ATOM 1302 C CA . GLU A 1 182 ? 0.863 2.697 -20.483 1.00 94.19 182 GLU A CA 1
ATOM 1303 C C . GLU A 1 182 ? 1.568 3.815 -19.694 1.00 94.19 182 GLU A C 1
ATOM 1305 O O . GLU A 1 182 ? 1.732 4.921 -20.209 1.00 94.19 182 GLU A O 1
ATOM 1310 N N . ASP A 1 183 ? 2.003 3.547 -18.459 1.00 95.94 183 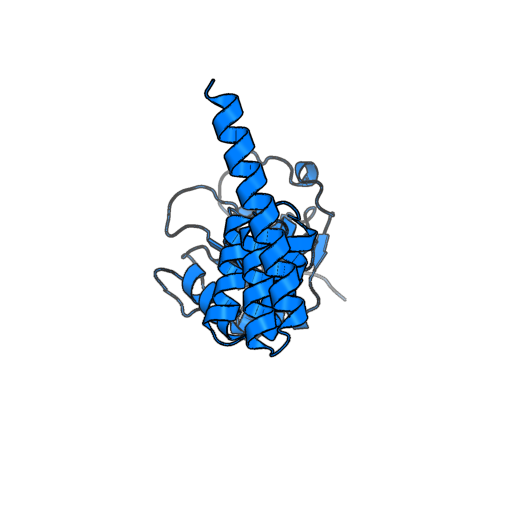ASP A N 1
ATOM 1311 C CA . ASP A 1 183 ? 2.734 4.512 -17.644 1.00 95.94 183 ASP A CA 1
ATOM 1312 C C . ASP A 1 183 ? 4.250 4.399 -17.885 1.00 95.94 183 ASP A C 1
ATOM 1314 O O . ASP A 1 183 ? 4.893 3.383 -17.599 1.00 95.94 183 ASP A O 1
ATOM 1318 N N . ALA A 1 184 ? 4.834 5.460 -18.447 1.00 96.62 184 ALA A N 1
ATOM 1319 C CA . ALA A 1 184 ? 6.256 5.492 -18.772 1.00 96.62 184 ALA A CA 1
ATOM 1320 C C . ALA A 1 184 ? 7.149 5.483 -17.518 1.00 96.62 184 ALA A C 1
ATOM 1322 O O . ALA A 1 184 ? 8.244 4.917 -17.568 1.00 96.62 184 ALA A O 1
ATOM 1323 N N . ASP A 1 185 ? 6.691 6.052 -16.399 1.00 96.38 185 ASP A N 1
ATOM 1324 C CA . ASP A 1 185 ? 7.458 6.098 -15.152 1.00 96.38 185 ASP A CA 1
ATOM 1325 C C . ASP A 1 185 ? 7.512 4.715 -14.492 1.00 96.38 185 ASP A C 1
ATOM 1327 O O . ASP A 1 185 ? 8.553 4.333 -13.951 1.00 96.38 185 ASP A O 1
ATOM 1331 N N . ALA A 1 186 ? 6.441 3.919 -14.603 1.00 97.25 186 ALA A N 1
ATOM 1332 C CA . ALA A 1 186 ? 6.435 2.525 -14.158 1.00 97.25 186 ALA A CA 1
ATOM 1333 C C . ALA A 1 186 ? 7.515 1.693 -14.875 1.00 97.25 186 ALA A C 1
ATOM 1335 O O . ALA A 1 186 ? 8.314 1.004 -14.235 1.00 97.25 186 ALA A O 1
ATOM 1336 N N . LEU A 1 187 ? 7.591 1.807 -16.205 1.00 98.31 187 LEU A N 1
ATOM 1337 C CA . LEU A 1 187 ? 8.585 1.107 -17.027 1.00 98.31 187 LEU A CA 1
ATOM 1338 C C . LEU A 1 187 ? 10.009 1.627 -16.799 1.00 98.31 187 LEU A C 1
ATOM 1340 O O . LEU A 1 187 ? 10.954 0.838 -16.726 1.00 98.31 187 LEU A O 1
ATOM 1344 N N . ALA A 1 188 ? 10.181 2.942 -16.657 1.00 98.25 188 ALA A N 1
ATOM 1345 C CA . ALA A 1 188 ? 11.481 3.535 -16.361 1.00 98.25 188 ALA A CA 1
ATOM 1346 C C . ALA A 1 188 ? 11.996 3.090 -14.983 1.00 98.25 188 ALA A C 1
ATOM 1348 O O . ALA A 1 188 ? 13.167 2.722 -14.849 1.00 98.25 188 ALA A O 1
ATOM 1349 N N . GLY A 1 189 ? 11.119 3.059 -13.975 1.00 98.00 189 GLY A N 1
ATOM 1350 C CA . GLY A 1 189 ? 11.422 2.557 -12.638 1.00 98.00 189 GLY A CA 1
ATOM 1351 C C . GLY A 1 189 ? 11.797 1.074 -12.627 1.00 98.00 189 GLY A C 1
ATOM 1352 O O . GLY A 1 189 ? 12.787 0.699 -11.987 1.00 98.00 189 GLY A O 1
ATOM 1353 N N . LEU A 1 190 ? 11.089 0.244 -13.402 1.00 98.56 190 LEU A N 1
ATOM 1354 C CA . LEU A 1 190 ? 11.450 -1.162 -13.609 1.00 98.56 190 LEU A CA 1
ATOM 1355 C C . LEU A 1 190 ? 12.850 -1.283 -14.224 1.00 98.56 190 LEU A C 1
ATOM 1357 O O . LEU A 1 190 ? 13.695 -2.018 -13.713 1.00 98.56 190 LEU A O 1
ATOM 1361 N N . GLY A 1 191 ? 13.128 -0.515 -15.281 1.00 98.44 191 GLY A N 1
ATOM 1362 C CA . GLY A 1 191 ? 14.424 -0.523 -15.954 1.00 98.44 191 GLY A CA 1
ATOM 1363 C C . GLY A 1 191 ? 15.578 -0.086 -15.050 1.00 98.44 191 GLY A C 1
ATOM 1364 O O . GLY A 1 191 ? 16.621 -0.740 -15.021 1.00 98.44 191 GLY A O 1
ATOM 1365 N N . ALA A 1 192 ? 15.386 0.975 -14.263 1.00 98.44 192 ALA A N 1
ATOM 1366 C CA . ALA A 1 192 ? 16.370 1.420 -13.280 1.00 98.44 192 ALA A CA 1
ATOM 1367 C C . ALA A 1 192 ? 16.647 0.329 -12.232 1.00 98.44 192 ALA A C 1
ATOM 1369 O O . ALA A 1 192 ? 17.805 0.022 -11.943 1.00 98.44 192 ALA A O 1
ATOM 1370 N N . SER A 1 193 ? 15.592 -0.302 -11.713 1.00 98.38 193 SER A N 1
ATOM 1371 C CA . SER A 1 193 ? 15.697 -1.353 -10.695 1.00 98.38 193 SER A CA 1
ATOM 1372 C C . SER A 1 193 ? 16.437 -2.592 -11.221 1.00 98.38 193 SER A C 1
ATOM 1374 O O . SER A 1 193 ? 17.342 -3.092 -10.553 1.00 98.38 193 SER A O 1
ATOM 1376 N N . LEU A 1 194 ? 16.146 -3.031 -12.452 1.00 98.56 194 LEU A N 1
ATOM 1377 C CA . LEU A 1 194 ? 16.866 -4.124 -13.125 1.00 98.56 194 LEU A CA 1
ATOM 1378 C C . LEU A 1 194 ? 18.348 -3.793 -13.352 1.00 98.56 194 LEU A C 1
ATOM 1380 O O . LEU A 1 194 ? 19.216 -4.641 -13.140 1.00 98.56 194 LEU A O 1
ATOM 1384 N N . GLY A 1 195 ? 18.658 -2.541 -13.703 1.00 98.12 195 GLY A N 1
ATOM 1385 C CA . GLY A 1 195 ? 20.037 -2.071 -13.837 1.00 98.12 195 GLY A CA 1
ATOM 1386 C C . GLY A 1 195 ? 20.822 -2.179 -12.526 1.00 98.12 195 GLY A C 1
ATOM 1387 O O . GLY A 1 195 ? 21.965 -2.638 -12.530 1.00 98.12 195 GLY A O 1
ATOM 1388 N N . HIS A 1 196 ? 20.196 -1.842 -11.394 1.00 97.88 196 HIS A N 1
ATOM 1389 C CA . HIS A 1 196 ? 20.792 -2.015 -10.065 1.00 97.88 196 HIS A CA 1
ATOM 1390 C C . HIS A 1 196 ? 21.018 -3.487 -9.679 1.00 97.88 196 HIS A C 1
ATOM 1392 O O . HIS A 1 196 ? 21.929 -3.767 -8.902 1.00 97.88 196 HIS A O 1
ATOM 1398 N N . LEU A 1 197 ? 20.233 -4.421 -10.227 1.00 97.75 197 LEU A N 1
ATOM 1399 C CA . LEU A 1 197 ? 20.415 -5.866 -10.035 1.00 97.75 197 LEU A CA 1
ATOM 1400 C C . LEU A 1 197 ? 21.434 -6.499 -10.995 1.00 97.75 197 LEU A C 1
ATOM 1402 O O . LEU A 1 197 ? 21.712 -7.692 -10.883 1.00 97.75 197 LEU A O 1
ATOM 1406 N N . GLY A 1 198 ? 22.005 -5.728 -11.924 1.00 97.62 198 GLY A N 1
ATOM 1407 C CA . GLY A 1 198 ? 22.954 -6.246 -12.908 1.00 97.62 198 GLY A CA 1
ATOM 1408 C C . GLY A 1 198 ? 22.301 -6.985 -14.079 1.00 97.62 198 GLY A C 1
ATOM 1409 O O . GLY A 1 198 ? 22.971 -7.801 -14.707 1.00 97.62 198 GLY A O 1
ATOM 1410 N N . ASP A 1 199 ? 21.034 -6.690 -14.396 1.00 98.12 199 ASP A N 1
ATOM 1411 C CA . ASP A 1 199 ? 20.360 -7.130 -15.626 1.00 98.12 199 ASP A CA 1
ATOM 1412 C C . ASP A 1 199 ? 20.297 -5.978 -16.654 1.00 98.12 199 ASP A C 1
ATOM 1414 O O . ASP A 1 199 ? 19.279 -5.284 -16.771 1.00 98.12 199 ASP A O 1
ATOM 1418 N N . PRO A 1 200 ? 21.388 -5.720 -17.402 1.00 96.12 200 PRO A N 1
ATOM 1419 C CA . PRO A 1 200 ? 21.431 -4.629 -18.372 1.00 96.12 200 PRO A CA 1
ATOM 1420 C C . PRO A 1 200 ? 20.498 -4.859 -19.567 1.00 96.12 200 PRO A C 1
ATOM 1422 O O . PRO A 1 200 ? 20.019 -3.892 -20.160 1.00 96.12 200 PRO A O 1
ATOM 1425 N N . GLU A 1 201 ? 20.218 -6.114 -19.928 1.00 98.00 201 GLU A N 1
ATOM 1426 C CA . GLU A 1 201 ? 19.332 -6.443 -21.047 1.00 98.00 201 GLU A CA 1
ATOM 1427 C C . GLU A 1 201 ? 17.868 -6.179 -20.686 1.00 98.00 201 GLU A C 1
ATOM 1429 O O . GLU A 1 201 ? 17.131 -5.566 -21.465 1.00 98.00 201 GLU A O 1
ATOM 1434 N N . GLY A 1 202 ? 17.437 -6.597 -19.494 1.00 98.00 202 GLY A N 1
ATOM 1435 C CA . GLY A 1 202 ? 16.132 -6.247 -18.942 1.00 98.00 202 GLY A CA 1
ATOM 1436 C C . GLY A 1 202 ? 15.969 -4.738 -18.772 1.00 98.00 202 GLY A C 1
ATOM 1437 O O . GLY A 1 202 ? 14.970 -4.178 -19.231 1.00 98.00 202 GLY A O 1
ATOM 1438 N N . ALA A 1 203 ? 16.981 -4.067 -18.215 1.00 98.19 203 ALA A N 1
ATOM 1439 C CA . ALA A 1 203 ? 16.981 -2.618 -18.041 1.00 98.19 203 ALA A CA 1
ATOM 1440 C C . ALA A 1 203 ? 16.803 -1.869 -19.370 1.00 98.19 203 ALA A C 1
ATOM 1442 O O . ALA A 1 203 ? 15.946 -0.989 -19.483 1.00 98.19 203 ALA A O 1
ATOM 1443 N N . ALA A 1 204 ? 17.570 -2.246 -20.398 1.00 98.19 204 ALA A N 1
ATOM 1444 C CA . ALA A 1 204 ? 17.488 -1.634 -21.720 1.00 98.19 204 ALA A CA 1
ATOM 1445 C C . ALA A 1 204 ? 16.111 -1.838 -22.369 1.00 98.19 204 ALA A C 1
ATOM 1447 O O . ALA A 1 204 ? 15.557 -0.895 -22.936 1.00 98.19 204 ALA A O 1
ATOM 1448 N N . ARG A 1 205 ? 15.529 -3.041 -22.255 1.00 98.31 205 ARG A N 1
ATOM 1449 C CA . ARG A 1 205 ? 14.184 -3.327 -22.782 1.00 98.31 205 ARG A CA 1
ATOM 1450 C C . ARG A 1 205 ? 13.112 -2.471 -22.111 1.00 98.31 205 ARG A C 1
ATOM 1452 O O . ARG A 1 205 ? 12.312 -1.856 -22.814 1.00 98.31 205 ARG A O 1
ATOM 1459 N N . ALA A 1 206 ? 13.110 -2.404 -20.781 1.00 97.75 206 ALA A N 1
ATOM 1460 C CA . ALA A 1 206 ? 12.133 -1.613 -20.034 1.00 97.75 206 ALA A CA 1
ATOM 1461 C C . ALA A 1 206 ? 12.258 -0.111 -20.347 1.00 97.75 206 ALA A C 1
ATOM 1463 O O . ALA A 1 206 ? 11.263 0.559 -20.621 1.00 97.75 206 ALA A O 1
ATOM 1464 N N . MET A 1 207 ? 13.488 0.407 -20.422 1.00 97.69 207 MET A N 1
ATOM 1465 C CA . MET A 1 207 ? 13.735 1.815 -20.742 1.00 97.69 207 MET A CA 1
ATOM 1466 C C . MET A 1 207 ? 13.337 2.172 -22.183 1.00 97.69 207 MET A C 1
ATOM 1468 O O . MET A 1 207 ? 12.800 3.251 -22.431 1.00 97.69 207 MET A O 1
ATOM 1472 N N . ALA A 1 208 ? 13.554 1.266 -23.141 1.00 97.94 208 ALA A N 1
ATOM 1473 C CA . ALA A 1 208 ? 13.106 1.455 -24.520 1.00 97.94 208 ALA A CA 1
ATOM 1474 C C . ALA A 1 208 ? 11.572 1.519 -24.624 1.00 97.94 208 ALA A C 1
ATOM 1476 O O . ALA A 1 208 ? 11.045 2.345 -25.372 1.00 97.94 208 ALA A O 1
ATOM 1477 N N . ALA A 1 209 ? 10.859 0.693 -23.849 1.00 97.31 209 ALA A N 1
ATOM 1478 C CA . ALA A 1 209 ? 9.401 0.738 -23.769 1.00 97.31 209 ALA A CA 1
ATOM 1479 C C . ALA A 1 209 ? 8.905 2.066 -23.169 1.00 97.31 209 ALA A C 1
ATOM 1481 O O . ALA A 1 209 ? 8.035 2.708 -23.755 1.00 97.31 209 ALA A O 1
ATOM 1482 N N . ALA A 1 210 ? 9.523 2.536 -22.078 1.00 97.19 210 ALA A N 1
ATOM 1483 C CA . ALA A 1 210 ? 9.208 3.837 -21.484 1.00 97.19 210 ALA A CA 1
ATOM 1484 C C . ALA A 1 210 ? 9.364 4.987 -22.501 1.00 97.19 210 ALA A C 1
ATOM 1486 O O . ALA A 1 210 ? 8.463 5.803 -22.682 1.00 97.19 210 ALA A O 1
ATOM 1487 N N . GLN A 1 211 ? 10.477 5.008 -23.244 1.00 96.50 211 GLN A N 1
ATOM 1488 C CA . GLN A 1 211 ? 10.748 6.026 -24.267 1.00 96.50 211 GLN A CA 1
ATOM 1489 C C . GLN A 1 211 ? 9.781 5.983 -25.457 1.00 96.50 211 GLN A C 1
ATOM 1491 O O . GLN A 1 211 ? 9.579 7.003 -26.121 1.00 96.50 211 GLN A O 1
ATOM 1496 N N . ALA A 1 212 ? 9.235 4.814 -25.798 1.00 95.81 212 ALA A N 1
ATOM 1497 C CA . ALA A 1 212 ? 8.204 4.712 -26.827 1.00 95.81 212 ALA A CA 1
ATOM 1498 C C . ALA A 1 212 ? 6.918 5.415 -26.366 1.00 95.81 212 ALA A C 1
ATOM 1500 O O . ALA A 1 212 ? 6.425 6.292 -27.070 1.00 95.81 212 ALA A O 1
ATOM 1501 N N . LEU A 1 213 ? 6.461 5.141 -25.141 1.00 93.44 213 LEU A N 1
ATOM 1502 C CA . LEU A 1 213 ? 5.249 5.755 -24.589 1.00 93.44 213 LEU A CA 1
ATOM 1503 C C . LEU A 1 213 ? 5.368 7.275 -24.428 1.00 93.44 213 LEU A C 1
ATOM 1505 O O . LEU A 1 213 ? 4.435 8.004 -24.766 1.00 93.44 213 LEU A O 1
ATOM 1509 N N . SER A 1 214 ? 6.519 7.784 -23.973 1.00 88.81 214 SER A N 1
ATOM 1510 C CA . SER A 1 214 ? 6.723 9.236 -23.847 1.00 88.81 214 SER A CA 1
ATOM 1511 C C . SER A 1 214 ? 6.687 9.961 -25.197 1.00 88.81 214 SER A C 1
ATOM 1513 O O . SER A 1 214 ? 6.209 11.093 -25.274 1.00 88.81 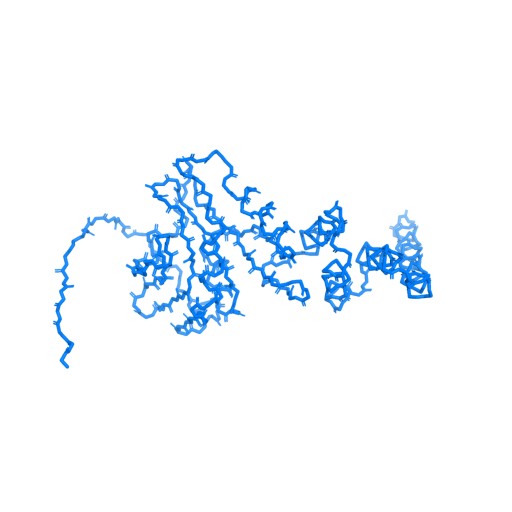214 SER A O 1
ATOM 1515 N N . ARG A 1 215 ? 7.180 9.324 -26.271 1.00 87.44 215 ARG A N 1
ATOM 1516 C CA . ARG A 1 215 ? 7.125 9.889 -27.630 1.00 87.44 215 ARG A CA 1
ATOM 1517 C C . ARG A 1 215 ? 5.697 9.919 -28.165 1.00 87.44 215 ARG A C 1
ATOM 1519 O O . ARG A 1 215 ? 5.263 10.965 -28.643 1.00 87.44 215 ARG A O 1
ATOM 1526 N N . ASP A 1 216 ? 4.965 8.821 -28.007 1.00 82.56 216 ASP A N 1
ATOM 1527 C CA . ASP A 1 216 ? 3.571 8.716 -28.445 1.00 82.56 216 ASP A CA 1
ATOM 1528 C C . ASP A 1 216 ? 2.661 9.717 -27.711 1.00 82.56 216 ASP A C 1
ATOM 1530 O O . ASP A 1 216 ? 1.743 10.286 -28.306 1.00 82.56 216 ASP A O 1
ATOM 1534 N N . GLY A 1 217 ? 2.920 9.972 -26.423 1.00 76.94 217 GLY A N 1
ATOM 1535 C CA . GLY A 1 217 ? 2.225 11.007 -25.653 1.00 76.94 217 GLY A CA 1
ATOM 1536 C C . GLY A 1 217 ? 2.471 12.419 -26.199 1.00 76.94 217 GLY A C 1
ATOM 1537 O O . GLY A 1 217 ? 1.521 13.166 -26.440 1.00 76.94 217 GLY A O 1
ATOM 1538 N N . ALA A 1 218 ? 3.732 12.763 -26.480 1.00 73.38 218 ALA A N 1
ATOM 1539 C CA . ALA A 1 218 ? 4.103 14.077 -27.012 1.00 73.38 218 ALA A CA 1
ATOM 1540 C C . ALA A 1 218 ? 3.501 14.359 -28.405 1.00 73.38 218 ALA A C 1
ATOM 1542 O O . ALA A 1 218 ? 3.112 15.495 -28.701 1.00 73.38 218 ALA A O 1
ATOM 1543 N N . GLU A 1 219 ? 3.395 13.337 -29.259 1.00 70.94 219 GLU A N 1
ATOM 1544 C CA . GLU A 1 219 ? 2.772 13.445 -30.585 1.00 70.94 219 GLU A CA 1
ATOM 1545 C C . GLU A 1 219 ? 1.250 13.669 -30.493 1.00 70.94 219 GLU A C 1
ATOM 1547 O O . GLU A 1 219 ? 0.681 14.498 -31.213 1.00 70.94 219 GLU A O 1
ATOM 1552 N N . LYS A 1 220 ? 0.576 13.011 -29.540 1.00 70.31 220 LYS A N 1
ATOM 1553 C CA . LYS A 1 220 ? -0.862 13.211 -29.294 1.00 70.31 220 LYS A CA 1
ATOM 1554 C C . LYS A 1 220 ? -1.170 14.633 -28.817 1.00 70.31 220 LYS A C 1
ATOM 1556 O O . LYS A 1 220 ? -2.101 15.251 -29.339 1.00 70.31 220 LYS A O 1
ATOM 1561 N N . ASP A 1 221 ? -0.368 15.202 -27.922 1.00 65.06 221 ASP A N 1
ATOM 1562 C CA . ASP A 1 221 ? -0.581 16.566 -27.412 1.00 65.06 221 ASP A CA 1
ATOM 1563 C C . ASP A 1 221 ? -0.342 17.654 -28.473 1.00 65.06 221 ASP A C 1
ATOM 1565 O O . ASP A 1 221 ? -1.053 18.666 -28.526 1.00 65.06 221 ASP A O 1
ATOM 1569 N N . THR A 1 222 ? 0.605 17.429 -29.389 1.00 63.31 222 THR A N 1
ATOM 1570 C CA . THR A 1 222 ? 0.839 18.331 -30.532 1.00 63.31 222 THR A CA 1
ATOM 1571 C C . THR A 1 222 ? -0.255 18.245 -31.598 1.00 63.31 222 THR A C 1
ATOM 1573 O O . THR A 1 222 ? -0.502 19.232 -32.291 1.00 63.31 222 THR A O 1
ATOM 1576 N N . SER A 1 223 ? -0.947 17.107 -31.717 1.00 54.56 223 SER A N 1
ATOM 1577 C CA . SER A 1 223 ? -2.108 16.957 -32.608 1.00 54.56 223 SER A CA 1
ATOM 1578 C C . SER A 1 223 ? -3.406 17.551 -32.041 1.00 54.56 223 SER A C 1
ATOM 1580 O O . SER A 1 223 ? -4.249 18.005 -32.807 1.00 54.56 223 SER A O 1
ATOM 1582 N N . ARG A 1 224 ? -3.561 17.603 -30.710 1.00 58.03 224 ARG A N 1
ATOM 1583 C CA . ARG A 1 224 ? -4.757 18.133 -30.021 1.00 58.03 224 ARG A CA 1
ATOM 1584 C C . ARG A 1 224 ? -4.781 19.662 -29.905 1.00 58.03 224 ARG A C 1
ATOM 1586 O O . ARG A 1 224 ? -5.817 20.240 -29.591 1.00 58.03 224 ARG A O 1
ATOM 1593 N N . SER A 1 225 ? -3.631 20.297 -30.109 1.00 55.22 225 SER A N 1
ATOM 1594 C CA . SER A 1 225 ? -3.426 21.749 -30.026 1.00 55.22 225 SER A CA 1
ATOM 1595 C C . SER A 1 225 ? -3.456 22.462 -31.389 1.00 55.22 225 SER A C 1
ATOM 1597 O O . SER A 1 225 ? -3.236 23.673 -31.438 1.00 55.22 225 SER A O 1
ATOM 1599 N N . ARG A 1 226 ? -3.741 21.737 -32.480 1.00 48.50 226 ARG A N 1
ATOM 1600 C CA . ARG A 1 226 ? -3.971 22.267 -33.836 1.00 48.50 226 ARG A CA 1
ATOM 1601 C C . ARG A 1 226 ? -5.436 22.147 -34.226 1.00 48.50 226 ARG A C 1
ATOM 1603 O O . ARG A 1 226 ? -5.883 23.031 -34.987 1.00 48.50 226 ARG A O 1
#